Protein 6S8Z (pdb70)

Structure (mmCIF, N/CA/C/O backbone):
data_6S8Z
#
_entry.id   6S8Z
#
_cell.length_a   51.201
_cell.length_b   38.163
_cell.length_c   55.356
_cell.angle_alpha   90.000
_cell.angle_beta   93.090
_cell.angle_gamma   90.000
#
_symmetry.space_group_name_H-M   'P 1 21 1'
#
loop_
_entity.id
_entity.type
_entity.pdbx_description
1 polymer 'Elongation factor P'
2 non-polymer 'ACETATE ION'
3 non-polymer 1,2-ETHANEDIOL
4 non-polymer 'SODIUM ION'
5 water water
#
loop_
_atom_site.group_PDB
_atom_site.id
_atom_site.type_symbol
_atom_site.label_atom_id
_atom_site.label_alt_id
_atom_site.label_comp_id
_atom_site.label_asym_id
_atom_site.label_entity_id
_atom_site.label_seq_id
_atom_site.pdbx_PDB_ins_code
_atom_site.Cartn_x
_atom_site.Cartn_y
_atom_site.Cartn_z
_atom_site.occupancy
_atom_site.B_iso_or_equiv
_atom_site.auth_seq_id
_atom_site.auth_comp_id
_atom_site.auth_asym_id
_atom_site.auth_atom_id
_atom_site.pdbx_PDB_model_num
ATOM 1 N N . ALA A 1 2 ? 26.43800 7.34500 3.42500 1.000 44.14000 2 ALA A N 1
ATOM 2 C CA . ALA A 1 2 ? 27.35100 8.19100 2.59200 1.000 43.56000 2 ALA A CA 1
ATOM 3 C C . ALA A 1 2 ? 28.55700 8.62800 3.43500 1.000 42.01000 2 ALA A C 1
ATOM 4 O O . ALA A 1 2 ? 29.65800 8.10400 3.16300 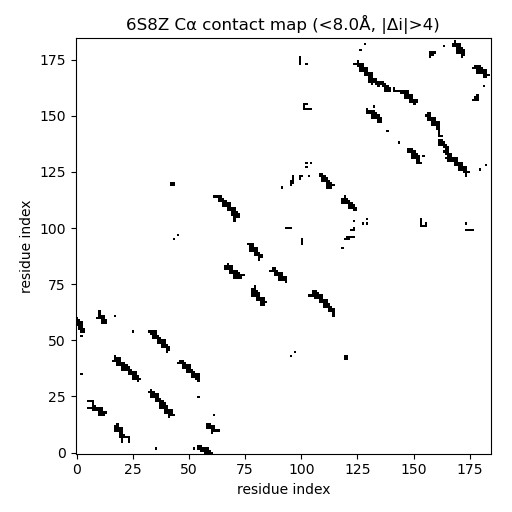1.000 43.56000 2 ALA A O 1
ATOM 6 N N . THR A 1 3 ? 28.36400 9.51800 4.42600 1.000 38.49000 3 THR A N 1
ATOM 7 C CA . THR A 1 3 ? 29.40600 9.91300 5.42100 1.000 36.27000 3 THR A CA 1
ATOM 8 C C . THR A 1 3 ? 28.83800 9.87400 6.84800 1.000 34.48000 3 THR A C 1
ATOM 9 O O . THR A 1 3 ? 27.66900 9.53800 7.02800 1.000 33.27000 3 THR A O 1
ATOM 13 N N . THR A 1 4 ? 29.66300 10.25900 7.82000 1.000 34.20000 4 THR A N 1
ATOM 14 C CA . THR A 1 4 ? 29.34200 10.30300 9.27000 1.000 33.69000 4 THR A CA 1
ATOM 15 C C . THR A 1 4 ? 28.27300 11.36300 9.55000 1.000 32.95000 4 THR A C 1
ATOM 16 O O . THR A 1 4 ? 27.54800 11.19600 10.54000 1.000 32.96000 4 THR A O 1
ATOM 20 N N . ALA A 1 5 ? 28.17900 12.40400 8.71500 1.000 32.34000 5 ALA A N 1
ATOM 21 C CA . ALA A 1 5 ? 27.19500 13.50400 8.86600 1.000 32.07000 5 ALA A CA 1
ATOM 22 C C . ALA A 1 5 ? 25.78300 12.92700 8.71900 1.000 31.77000 5 ALA A C 1
ATOM 23 O O . ALA A 1 5 ? 24.85600 13.47000 9.32500 1.000 31.57000 5 ALA A O 1
ATOM 25 N N . ASP A 1 6 ? 25.65900 11.82600 7.97200 1.000 31.96000 6 ASP A N 1
ATOM 26 C CA . ASP A 1 6 ? 24.38900 11.09500 7.72700 1.000 31.88000 6 ASP A CA 1
ATOM 27 C C . ASP A 1 6 ? 23.98200 10.25000 8.94300 1.000 32.06000 6 ASP A C 1
ATOM 28 O O . ASP A 1 6 ? 22.86800 9.71300 8.90000 1.000 32.42000 6 ASP A O 1
ATOM 33 N N . PHE A 1 7 ? 24.82500 10.12300 9.97700 1.000 32.12000 7 PHE A N 1
ATOM 34 C CA . PHE A 1 7 ? 24.54200 9.29600 11.18500 1.000 32.20000 7 PHE A CA 1
ATOM 35 C C . PHE A 1 7 ? 23.28900 9.81700 11.90700 1.000 32.73000 7 PHE A C 1
ATOM 36 O O . PHE A 1 7 ? 23.18400 11.03300 12.16100 1.000 33.15000 7 PHE A O 1
ATOM 44 N N . LYS A 1 8 ? 22.35600 8.90600 12.20300 1.000 32.81000 8 LYS A N 1
ATOM 45 C CA . LYS A 1 8 ? 21.24900 9.09700 13.17600 1.000 32.56000 8 LYS A CA 1
ATOM 46 C C . LYS A 1 8 ? 21.00400 7.75400 13.87500 1.000 32.02000 8 LYS A C 1
ATOM 47 O O . LYS A 1 8 ? 21.51500 6.74200 13.37200 1.000 31.99000 8 LYS A O 1
ATOM 53 N N . ASN A 1 9 ? 20.29000 7.74400 15.00300 1.000 31.72000 9 ASN A N 1
ATOM 54 C CA . ASN A 1 9 ? 19.93700 6.49600 15.74000 1.000 31.69000 9 ASN A CA 1
ATOM 55 C C . ASN A 1 9 ? 19.01100 5.64300 14.86500 1.000 31.55000 9 ASN A C 1
ATOM 56 O O . ASN A 1 9 ? 18.16100 6.22600 14.16600 1.000 31.29000 9 ASN A O 1
ATOM 61 N N . GLY A 1 10 ? 19.20800 4.31900 14.87800 1.000 31.46000 10 GLY A N 1
ATOM 62 C CA . GLY A 1 10 ? 18.43100 3.34900 14.08000 1.000 31.33000 10 GLY A CA 1
ATOM 63 C C . GLY A 1 10 ? 18.99800 3.14100 12.68100 1.000 31.45000 10 GLY A C 1
ATOM 64 O O . GLY A 1 10 ? 18.53300 2.21600 12.00300 1.000 31.91000 10 GLY A O 1
ATOM 65 N N . LEU A 1 11 ? 19.94900 3.97100 12.23900 1.000 31.62000 11 LEU A N 1
ATOM 66 C CA . LEU A 1 11 ? 20.64000 3.82000 10.92800 1.000 31.62000 11 LEU A CA 1
ATOM 67 C C . LEU A 1 11 ? 21.54700 2.58400 10.97900 1.000 31.69000 11 LEU A C 1
ATOM 68 O O . LEU A 1 11 ? 22.23700 2.38600 11.99400 1.000 32.15000 11 LEU A O 1
ATOM 73 N N . VAL A 1 12 ? 21.53100 1.76300 9.93400 1.000 31.42000 12 VAL A N 1
ATOM 74 C CA . VAL A 1 12 ? 22.29200 0.48300 9.89600 1.000 31.34000 12 VAL A CA 1
ATOM 75 C C . VAL A 1 12 ? 23.41700 0.62100 8.87400 1.000 31.49000 12 VAL A C 1
ATOM 76 O O . VAL A 1 12 ? 23.12600 1.01200 7.72500 1.000 31.46000 12 VAL A O 1
ATOM 80 N N . LEU A 1 13 ? 24.64600 0.30100 9.29400 1.000 31.60000 13 LEU A N 1
ATOM 81 C CA . LEU A 1 13 ? 25.88600 0.43100 8.48400 1.000 31.43000 13 LEU A CA 1
ATOM 82 C C . LEU A 1 13 ? 26.38700 -0.95800 8.08000 1.000 31.79000 13 LEU A C 1
ATOM 83 O O . LEU A 1 13 ? 26.25900 -1.89400 8.90200 1.000 31.49000 13 LEU A O 1
ATOM 88 N N . LYS A 1 14 ? 26.91700 -1.07800 6.85700 1.000 32.43000 14 LYS A N 1
ATOM 89 C CA . LYS A 1 14 ? 27.77800 -2.20700 6.41400 1.000 33.21000 14 LYS A CA 1
ATOM 90 C C . LYS A 1 14 ? 29.20800 -1.84300 6.80600 1.000 33.20000 14 LYS A C 1
ATOM 91 O O . LYS A 1 14 ? 29.72200 -0.86300 6.23500 1.000 34.18000 14 LYS A O 1
ATOM 97 N N . ASN A 1 15 ? 29.79900 -2.56700 7.75800 1.000 33.00000 15 ASN A N 1
ATOM 98 C CA . ASN A 1 15 ? 31.10000 -2.21400 8.37800 1.000 32.90000 15 ASN A CA 1
ATOM 99 C C . ASN A 1 15 ? 31.85700 -3.48100 8.77000 1.000 33.31000 15 ASN A C 1
ATOM 100 O O . ASN A 1 15 ? 31.32100 -4.26100 9.58100 1.000 33.43000 15 ASN A O 1
ATOM 105 N N . GLU A 1 16 ? 33.05300 -3.66300 8.20400 1.000 33.84000 16 GLU A N 1
ATOM 106 C CA . GLU A 1 16 ? 34.00500 -4.75500 8.53600 1.000 33.94000 16 GLU A CA 1
ATOM 107 C C . GLU A 1 16 ? 33.25500 -6.09700 8.54000 1.000 33.59000 16 GLU A C 1
ATOM 108 O O . GLU A 1 16 ? 33.48000 -6.89300 9.45900 1.000 33.72000 16 GLU A O 1
ATOM 114 N N . GLY A 1 17 ? 32.38900 -6.33100 7.54700 1.000 33.29000 17 GLY A N 1
ATOM 115 C CA . GLY A 1 17 ? 31.74500 -7.63900 7.30100 1.000 32.88000 17 GLY A CA 1
ATOM 116 C C . GLY A 1 17 ? 30.44000 -7.82900 8.05900 1.000 32.34000 17 GLY A C 1
ATOM 117 O O . GLY A 1 17 ? 29.80200 -8.87000 7.83700 1.000 32.26000 17 GLY A O 1
ATOM 118 N N . LYS A 1 18 ? 30.03600 -6.85800 8.88600 1.000 32.18000 18 LYS A N 1
ATOM 119 C CA . LYS A 1 18 ? 28.82600 -6.92300 9.75300 1.000 32.13000 18 LYS A CA 1
ATOM 120 C C . LYS A 1 18 ? 27.81100 -5.83400 9.38400 1.000 31.45000 18 LYS A C 1
ATOM 121 O O . LYS A 1 18 ? 28.20600 -4.82600 8.75800 1.000 31.57000 18 LYS A O 1
ATOM 127 N N . LEU A 1 19 ? 26.55500 -6.02500 9.80400 1.000 30.52000 19 LEU A N 1
ATOM 128 C CA . LEU A 1 19 ? 25.45700 -5.02200 9.72300 1.000 29.65000 19 LEU A CA 1
ATOM 129 C C . LEU A 1 19 ? 25.16400 -4.51400 11.13600 1.000 28.89000 19 LEU A C 1
ATOM 130 O O . LEU A 1 19 ? 24.72500 -5.31500 11.98600 1.000 28.76000 19 LEU A O 1
ATOM 135 N N . GLN A 1 20 ? 25.44600 -3.23800 11.39000 1.000 28.08000 20 GLN A N 1
ATOM 136 C CA . GLN A 1 20 ? 25.47700 -2.68000 12.76300 1.000 27.73000 20 GLN A CA 1
ATOM 137 C C . GLN A 1 20 ? 24.58200 -1.44800 12.82400 1.000 27.11000 20 GLN A C 1
ATOM 138 O O . GLN A 1 20 ? 24.76600 -0.53200 12.00200 1.000 27.01000 20 GLN A O 1
ATOM 144 N N . GLN A 1 21 ? 23.62600 -1.47600 13.75100 1.000 26.63000 21 GLN A N 1
ATOM 145 C CA . GLN A 1 21 ? 22.70400 -0.35600 14.05400 1.000 26.34000 21 GLN A CA 1
ATOM 146 C C . GLN A 1 21 ? 23.40700 0.61700 15.00200 1.000 25.83000 21 GLN A C 1
ATOM 147 O O . GLN A 1 21 ? 23.96300 0.16600 16.01200 1.000 25.13000 21 GLN A O 1
ATOM 153 N N . ILE A 1 22 ? 23.36100 1.90800 14.67300 1.000 25.70000 22 ILE A N 1
ATOM 154 C CA . ILE A 1 22 ? 23.73000 3.02000 15.59300 1.000 25.37000 22 ILE A CA 1
ATOM 155 C C . ILE A 1 22 ? 22.64600 3.09800 16.67800 1.000 25.11000 22 ILE A C 1
ATOM 156 O O . ILE A 1 22 ? 21.51300 3.50500 16.34300 1.000 24.96000 22 ILE A O 1
ATOM 161 N N . ILE A 1 23 ? 22.98400 2.68900 17.90900 1.000 24.83000 23 ILE A N 1
ATOM 162 C CA . ILE A 1 23 ? 22.13200 2.80200 19.13500 1.000 24.74000 23 ILE A CA 1
ATOM 163 C C . ILE A 1 23 ? 22.30400 4.20700 19.72000 1.000 24.58000 23 ILE A C 1
ATOM 164 O O . ILE A 1 23 ? 21.31700 4.78200 20.19600 1.000 24.38000 23 ILE A O 1
ATOM 169 N N . GLU A 1 24 ? 23.53400 4.71200 19.69800 1.000 24.77000 24 GLU A N 1
ATOM 170 C CA . GLU A 1 24 ? 23.90700 6.05400 20.20700 1.000 24.99000 24 GLU A CA 1
ATOM 171 C C . GLU A 1 24 ? 25.07600 6.58800 19.37400 1.000 24.80000 24 GLU A C 1
ATOM 172 O O . GLU A 1 24 ? 25.97100 5.79700 19.03200 1.000 24.65000 24 GLU A O 1
ATOM 178 N N . PHE A 1 25 ? 25.06400 7.87600 19.04000 1.000 24.87000 25 PHE A N 1
ATOM 179 C CA . PHE A 1 25 ? 26.18500 8.55400 18.33800 1.000 25.04000 25 PHE A CA 1
ATOM 180 C C . PHE A 1 25 ? 26.41300 9.93800 18.94800 1.000 25.23000 25 PHE A C 1
ATOM 181 O O . PHE A 1 25 ? 25.51000 10.48800 19.59000 1.000 25.14000 25 PHE A O 1
ATOM 189 N N . GLN A 1 26 ? 27.61200 10.47900 18.74100 1.000 25.74000 26 GLN A N 1
ATOM 190 C CA . GLN A 1 26 ? 27.98600 11.85200 19.16300 1.000 25.82000 26 GLN A CA 1
ATOM 191 C C . GLN A 1 26 ? 29.11300 12.35600 18.26200 1.000 25.53000 26 GLN A C 1
ATOM 192 O O . GLN A 1 26 ? 30.18100 11.72000 18.23800 1.000 25.28000 26 GLN A O 1
ATOM 198 N N . HIS A 1 27 ? 28.85700 13.43000 17.51800 1.000 25.66000 27 HIS A N 1
ATOM 199 C CA . HIS A 1 27 ? 29.90900 14.25900 16.87500 1.000 26.04000 27 HIS A CA 1
ATOM 200 C C . HIS A 1 27 ? 30.64500 14.97600 18.01100 1.000 26.04000 27 HIS A C 1
ATOM 201 O O . HIS A 1 27 ? 29.96300 15.50600 18.91100 1.000 26.00000 27 HIS A O 1
ATOM 208 N N . VAL A 1 28 ? 31.97700 14.90500 18.01800 1.000 25.83000 28 VAL A N 1
ATOM 209 C CA . VAL A 1 28 ? 32.83100 15.47900 19.09200 1.000 25.98000 28 VAL A CA 1
ATOM 210 C C . VAL A 1 28 ? 33.77900 16.50000 18.45800 1.000 26.60000 28 VAL A C 1
ATOM 211 O O . VAL A 1 28 ? 34.43900 16.15700 17.46300 1.000 25.73000 28 VAL A O 1
ATOM 215 N N . LYS A 1 29 ? 33.80300 17.71200 19.01700 1.000 28.06000 29 LYS A N 1
ATOM 216 C CA . LYS A 1 29 ? 34.78900 18.78200 18.71400 1.000 29.51000 29 LYS A CA 1
ATOM 217 C C . LYS A 1 29 ? 35.68400 18.92300 19.94100 1.000 29.29000 29 LYS A C 1
ATOM 218 O O . LYS A 1 29 ? 35.32300 19.60000 20.90200 1.000 29.20000 29 LYS A O 1
ATOM 224 N N . PRO A 1 30 ? 36.86200 18.26600 19.96100 1.000 29.21000 30 PRO A N 1
ATOM 225 C CA . PRO A 1 30 ? 37.71500 18.24200 21.15000 1.000 29.34000 30 PRO A CA 1
ATOM 226 C C . PRO A 1 30 ? 38.33100 19.59200 21.54500 1.000 29.10000 30 PRO A C 1
ATOM 227 O O . PRO A 1 30 ? 38.92100 19.66700 22.60700 1.000 28.53000 30 PRO A O 1
ATOM 231 N N . GLY A 1 31 ? 38.23900 20.59600 20.67300 1.000 29.38000 31 GLY A N 1
ATOM 232 C CA . GLY A 1 31 ? 38.76000 21.94700 20.96200 1.000 30.23000 31 GLY A CA 1
ATOM 233 C C . GLY A 1 31 ? 40.27800 22.00900 20.86000 1.000 30.43000 31 GLY A C 1
ATOM 234 O O . GLY A 1 31 ? 40.81800 23.13900 20.89100 1.000 30.76000 31 GLY A O 1
ATOM 235 N N . LYS A 1 32 ? 40.94500 20.85100 20.77100 1.000 30.19000 32 LYS A N 1
ATOM 236 C CA . LYS A 1 32 ? 42.32100 20.72900 20.22600 1.000 30.11000 32 LYS A CA 1
ATOM 237 C C . LYS A 1 32 ? 42.36600 19.55300 19.24300 1.000 29.71000 32 LYS A C 1
ATOM 238 O O . LYS A 1 32 ? 42.16400 18.41700 19.68000 1.000 30.09000 32 LYS A O 1
ATOM 244 N N . GLY A 1 33 ? 42.56800 19.83200 17.95400 1.000 29.34000 33 GLY A N 1
ATOM 245 C CA . GLY A 1 33 ? 42.70100 18.81700 16.88900 1.000 28.81000 33 GLY A CA 1
ATOM 246 C C . GLY A 1 33 ? 41.40100 18.57600 16.12600 1.000 28.35000 33 GLY A C 1
ATOM 247 O O . GLY A 1 33 ? 40.39500 19.23700 16.36000 1.000 27.90000 33 GLY A O 1
ATOM 248 N N . PRO A 1 34 ? 41.39200 17.60600 15.18500 1.000 28.30000 34 PRO A N 1
ATOM 249 C CA . PRO A 1 34 ? 40.21800 17.31600 14.36100 1.000 28.40000 34 PRO A CA 1
ATOM 250 C C . PRO A 1 34 ? 39.00500 16.81200 15.15200 1.000 28.29000 34 PRO A C 1
ATOM 251 O O . PRO A 1 34 ? 39.18200 16.22400 16.21300 1.000 28.58000 34 PRO A O 1
ATOM 255 N N . ALA A 1 35 ? 37.81400 17.03800 14.60700 1.000 27.71000 35 ALA A N 1
ATOM 256 C CA . ALA A 1 35 ? 36.55000 16.44800 15.09200 1.000 27.90000 35 ALA A CA 1
ATOM 257 C C . ALA A 1 35 ? 36.53300 14.94500 14.77600 1.000 28.06000 35 ALA A C 1
ATOM 258 O O . ALA A 1 35 ? 37.25000 14.49300 13.86500 1.000 27.52000 35 ALA A O 1
ATOM 260 N N . PHE A 1 36 ? 35.73300 14.19300 15.52100 1.000 28.45000 36 PHE A N 1
ATOM 261 C CA . PHE A 1 36 ? 35.53600 12.74000 15.31700 1.000 28.99000 36 PHE A CA 1
ATOM 262 C C . PHE A 1 36 ? 34.13300 12.37000 15.80600 1.000 29.66000 36 PHE A C 1
ATOM 263 O O . PHE A 1 36 ? 33.44700 13.21200 16.43100 1.000 28.64000 36 PHE A O 1
ATOM 271 N N . VAL A 1 37 ? 33.70000 11.14200 15.49500 1.000 31.02000 37 VAL A N 1
ATOM 272 C CA . VAL A 1 37 ? 32.35800 10.63100 15.90000 1.000 31.53000 37 VAL A CA 1
ATOM 273 C C . VAL A 1 37 ? 32.55900 9.35300 16.70700 1.000 31.31000 37 VAL A C 1
ATOM 274 O O . VAL A 1 37 ? 33.42200 8.55600 16.32700 1.000 32.03000 37 VAL A O 1
ATOM 278 N N . ARG A 1 38 ? 31.82900 9.23100 17.81000 1.000 31.25000 38 ARG A N 1
ATOM 279 C CA . ARG A 1 38 ? 31.67800 8.00000 18.62100 1.000 31.35000 38 ARG A CA 1
ATOM 280 C C . ARG A 1 38 ? 30.31600 7.40200 18.28100 1.000 31.78000 38 ARG A C 1
ATOM 281 O O . ARG A 1 38 ? 29.32900 8.17100 18.31600 1.000 31.70000 38 ARG A O 1
ATOM 289 N N . THR A 1 39 ? 30.25500 6.10600 17.97300 1.000 31.74000 39 THR A N 1
ATOM 290 C CA . THR A 1 39 ? 28.98700 5.36200 17.77200 1.000 32.07000 39 THR A CA 1
ATOM 291 C C . THR A 1 39 ? 28.97300 4.08700 18.61800 1.000 32.62000 39 THR A C 1
ATOM 292 O O . THR A 1 39 ? 29.88100 3.24300 18.43100 1.000 32.73000 39 THR A O 1
ATOM 296 N N . LYS A 1 40 ? 27.96900 3.94400 19.48800 1.000 32.99000 40 LYS A N 1
ATOM 297 C CA . LYS A 1 40 ? 27.56800 2.63800 20.07200 1.000 33.26000 40 LYS A CA 1
ATOM 298 C C . LYS A 1 40 ? 26.86500 1.83800 18.96900 1.000 32.65000 40 LYS A C 1
ATOM 299 O O . LYS A 1 40 ? 25.80500 2.29600 18.50400 1.000 32.16000 40 LYS A O 1
ATOM 305 N N . LEU A 1 41 ? 27.46100 0.72300 18.53100 1.000 31.98000 41 LEU A N 1
ATOM 306 C CA . LEU A 1 41 ? 26.96200 -0.10400 17.40100 1.000 31.64000 41 LEU A CA 1
ATOM 307 C C . LEU A 1 41 ? 26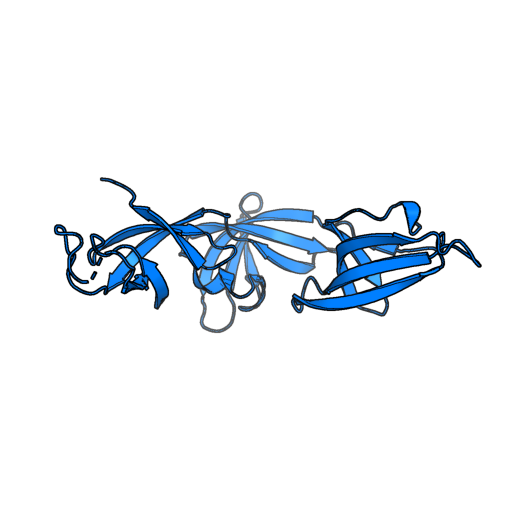.45500 -1.45400 17.90500 1.000 32.02000 41 LEU A C 1
ATOM 308 O O . LEU A 1 41 ? 27.18600 -2.11300 18.65800 1.000 32.53000 41 LEU A O 1
ATOM 313 N N . LYS A 1 42 ? 25.27900 -1.87600 17.44900 1.000 31.82000 42 LYS A N 1
ATOM 314 C CA . LYS A 1 42 ? 24.70200 -3.20300 17.77500 1.000 31.90000 42 LYS A CA 1
ATOM 315 C C . LYS A 1 42 ? 24.63000 -4.04700 16.49900 1.000 31.20000 42 LYS A C 1
ATOM 316 O O . LYS A 1 42 ? 23.89700 -3.65800 15.57500 1.000 30.53000 42 LYS A O 1
ATOM 322 N N . ASP A 1 43 ? 25.36900 -5.15300 16.45300 1.000 30.88000 43 ASP A N 1
ATOM 323 C CA . ASP A 1 43 ? 25.23500 -6.16900 15.38000 1.000 30.93000 43 ASP A CA 1
ATOM 324 C C . ASP A 1 43 ? 23.76700 -6.61900 15.36900 1.000 31.24000 43 ASP A C 1
ATOM 325 O O . ASP A 1 43 ? 23.34000 -7.24500 16.36200 1.000 31.75000 43 ASP A O 1
ATOM 330 N N . VAL A 1 44 ? 23.01100 -6.26500 14.32000 1.000 31.13000 44 VAL A N 1
ATOM 331 C CA . VAL A 1 44 ? 21.52700 -6.45300 14.23600 1.000 30.93000 44 VAL A CA 1
ATOM 332 C C . VAL A 1 44 ? 21.20800 -7.95000 14.28200 1.000 30.91000 44 VAL A C 1
ATOM 333 O O . VAL A 1 44 ? 20.09200 -8.30300 14.70800 1.000 30.30000 44 VAL A O 1
ATOM 337 N N . VAL A 1 45 ? 22.12900 -8.78700 13.80500 1.000 31.24000 45 VAL A N 1
ATOM 338 C CA . VAL A 1 45 ? 21.92900 -10.26300 13.75700 1.000 31.39000 45 VAL A CA 1
ATOM 339 C C . VAL A 1 45 ? 22.31700 -10.82300 15.12400 1.000 31.48000 45 VAL A C 1
ATOM 340 O O . VAL A 1 45 ? 21.46500 -11.47700 15.75200 1.000 31.89000 45 VAL A O 1
ATOM 344 N N . THR A 1 46 ? 23.54700 -10.56900 15.57200 1.000 31.62000 46 THR A N 1
ATOM 345 C CA . THR A 1 46 ? 24.11500 -11.22700 16.77800 1.000 32.01000 46 THR A CA 1
ATOM 346 C C . THR A 1 46 ? 23.58500 -10.52300 18.03400 1.000 32.04000 46 THR A C 1
ATOM 347 O O . THR A 1 46 ? 23.41800 -11.19800 19.06500 1.000 31.91000 46 THR A O 1
ATOM 351 N N . GLY A 1 47 ? 23.32100 -9.21800 17.94800 1.000 32.17000 47 GLY A N 1
ATOM 352 C CA . GLY A 1 47 ? 22.90300 -8.39600 19.10000 1.000 32.53000 47 GLY A CA 1
ATOM 353 C C . GLY A 1 47 ? 24.08500 -7.82000 19.87200 1.000 32.69000 47 GLY A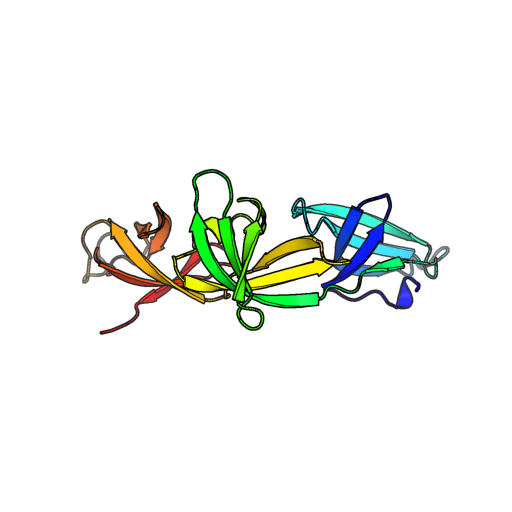 C 1
ATOM 354 O O . GLY A 1 47 ? 23.83100 -6.99400 20.77300 1.000 32.78000 47 GLY A O 1
ATOM 355 N N . LYS A 1 48 ? 25.32600 -8.21800 19.54500 1.000 32.63000 48 LYS A N 1
ATOM 356 C CA . LYS A 1 48 ? 26.54800 -7.75900 20.25900 1.000 32.47000 48 LYS A CA 1
ATOM 357 C C . LYS A 1 48 ? 26.72800 -6.27600 19.96500 1.000 31.99000 48 LYS A C 1
ATOM 358 O O . LYS A 1 48 ? 26.63300 -5.88400 18.78900 1.000 31.10000 48 LYS A O 1
ATOM 364 N N . THR A 1 49 ? 26.97200 -5.48900 21.00600 1.000 32.01000 49 THR A N 1
ATOM 365 C CA . THR A 1 49 ? 27.15800 -4.02600 20.87500 1.000 31.98000 49 THR A CA 1
ATOM 366 C C . THR A 1 49 ? 28.62300 -3.69400 21.18700 1.000 31.95000 49 THR A C 1
ATOM 367 O O . THR A 1 49 ? 29.25300 -4.39500 22.01700 1.000 31.45000 49 THR A O 1
ATOM 371 N N . ILE A 1 50 ? 29.15400 -2.70500 20.46600 1.000 31.51000 50 ILE A N 1
ATOM 372 C CA . ILE A 1 50 ? 30.56600 -2.24800 20.55000 1.000 31.11000 50 ILE A CA 1
ATOM 373 C C . ILE A 1 50 ? 30.56400 -0.72300 20.50100 1.000 30.79000 50 ILE A C 1
ATOM 374 O O . ILE A 1 50 ? 29.58100 -0.13600 20.00700 1.000 30.54000 50 ILE A O 1
ATOM 379 N N . ASP A 1 51 ? 31.64600 -0.11400 20.96700 1.000 30.75000 51 ASP A N 1
ATOM 380 C CA . ASP A 1 51 ? 31.89900 1.33400 20.78100 1.000 31.13000 51 ASP A CA 1
ATOM 381 C C . ASP A 1 51 ? 32.90200 1.45800 19.63600 1.000 30.57000 51 ASP A C 1
ATOM 382 O O . ASP A 1 51 ? 33.89400 0.71900 19.64300 1.000 30.72000 51 ASP A O 1
ATOM 387 N N . LYS A 1 52 ? 32.61800 2.31300 18.65700 1.000 30.42000 52 LYS A N 1
ATOM 388 C CA . LYS A 1 52 ? 33.55500 2.61300 17.53800 1.000 30.50000 52 LYS A CA 1
ATOM 389 C C . LYS A 1 52 ? 33.68300 4.13400 17.36500 1.000 29.57000 52 LYS A C 1
ATOM 390 O O . LYS A 1 52 ? 32.70200 4.86200 17.60600 1.000 29.40000 52 LYS A O 1
ATOM 396 N N . THR A 1 53 ? 34.86200 4.58900 16.95100 1.000 28.93000 53 THR A N 1
ATOM 397 C CA . THR A 1 53 ? 35.13100 6.00800 16.62300 1.000 28.49000 53 THR A CA 1
ATOM 398 C C . THR A 1 53 ? 35.41000 6.12000 15.13400 1.000 28.67000 53 THR A C 1
ATOM 399 O O . THR A 1 53 ? 35.91300 5.13700 14.55200 1.000 28.98000 53 THR A O 1
ATOM 403 N N . TRP A 1 54 ? 35.10300 7.29000 14.58100 1.000 28.35000 54 TRP A N 1
ATOM 404 C CA . TRP A 1 54 ? 35.18000 7.59500 13.13400 1.000 28.41000 54 TRP A CA 1
ATOM 405 C C . TRP A 1 54 ? 35.84400 8.95300 12.93300 1.000 28.49000 54 TRP A C 1
ATOM 406 O O . TRP A 1 54 ? 35.47000 9.92900 13.64300 1.000 27.71000 54 TRP A O 1
ATOM 417 N N . ASN A 1 55 ? 36.74800 9.03300 11.96400 1.000 29.19000 55 ASN A N 1
ATOM 418 C CA . ASN A 1 55 ? 37.19300 10.34400 11.44400 1.000 29.96000 55 ASN A CA 1
ATOM 419 C C . ASN A 1 55 ? 35.95700 11.06400 10.89500 1.000 29.82000 55 ASN A C 1
ATOM 420 O O . ASN A 1 55 ? 35.29600 10.48800 10.00700 1.000 29.95000 55 ASN A O 1
ATOM 425 N N . ALA A 1 56 ? 35.63300 12.24700 11.42300 1.000 29.81000 56 ALA A N 1
ATOM 426 C CA . ALA A 1 56 ? 34.46700 13.04900 10.98200 1.000 29.93000 56 ALA A CA 1
ATOM 427 C C . ALA A 1 56 ? 34.57300 13.26100 9.47100 1.000 29.69000 56 ALA A C 1
ATOM 428 O O . ALA A 1 56 ? 35.65400 13.68400 9.02300 1.000 29.52000 56 ALA A O 1
ATOM 430 N N . GLY A 1 57 ? 33.51700 12.89500 8.73000 1.000 29.78000 57 GLY A N 1
ATOM 431 C CA . GLY A 1 57 ? 33.38300 13.11100 7.27500 1.000 29.41000 57 GLY A CA 1
ATOM 432 C C . GLY A 1 57 ? 33.82600 11.90600 6.46100 1.000 29.25000 57 GLY A C 1
ATOM 433 O O . GLY A 1 57 ? 33.65000 11.93200 5.22400 1.000 29.21000 57 GLY A O 1
ATOM 434 N N . VAL A 1 58 ? 34.37600 10.87200 7.10000 1.000 29.49000 58 VAL A N 1
ATOM 435 C CA . VAL A 1 58 ? 34.80100 9.63100 6.38700 1.000 29.45000 58 VAL A CA 1
ATOM 436 C C . VAL A 1 58 ? 33.57500 8.99900 5.71600 1.000 29.55000 58 VAL A C 1
ATOM 437 O O . VAL A 1 58 ? 32.45700 9.08700 6.27600 1.000 28.34000 58 VAL A O 1
ATOM 441 N N . LYS A 1 59 ? 33.78100 8.40700 4.53600 1.000 30.20000 59 LYS A N 1
ATOM 442 C CA . LYS A 1 59 ? 32.75300 7.61300 3.82400 1.000 30.81000 59 LYS A CA 1
ATOM 443 C C . LYS A 1 59 ? 32.22800 6.52900 4.76800 1.000 31.25000 59 LYS A C 1
ATOM 444 O O . LYS A 1 59 ? 33.04000 5.90400 5.46100 1.000 31.75000 59 LYS A O 1
ATOM 450 N N . VAL A 1 60 ? 30.91900 6.31100 4.76900 1.000 31.73000 60 VAL A N 1
ATOM 451 C CA . VAL A 1 60 ? 30.25400 5.13600 5.40000 1.000 31.99000 60 VAL A CA 1
ATOM 452 C C . VAL A 1 60 ? 29.36600 4.48100 4.34100 1.000 32.30000 60 VAL A C 1
ATOM 453 O O . VAL A 1 60 ? 28.98700 5.16700 3.36700 1.000 32.87000 60 VAL A O 1
ATOM 457 N N . GLU A 1 61 ? 29.05300 3.20200 4.50900 1.000 32.69000 61 GLU A N 1
ATOM 458 C CA . GLU A 1 61 ? 28.07600 2.49400 3.64200 1.000 32.94000 61 GLU A CA 1
ATOM 459 C C . GLU A 1 61 ? 26.92000 1.99100 4.51800 1.000 32.42000 61 GLU A C 1
ATOM 460 O O . GLU A 1 61 ? 27.17700 1.30000 5.51100 1.000 32.05000 61 GLU A O 1
ATOM 466 N N . THR A 1 62 ? 25.69900 2.38700 4.15600 1.000 32.01000 62 THR A N 1
ATOM 467 C CA . THR A 1 62 ? 24.42100 2.05600 4.82800 1.000 31.71000 62 THR A CA 1
ATOM 468 C C . THR A 1 62 ? 23.80200 0.83500 4.14000 1.000 31.15000 62 THR A C 1
ATOM 469 O O . THR A 1 62 ? 24.13900 0.58600 2.97600 1.000 30.49000 62 THR A O 1
ATOM 473 N N . ALA A 1 63 ? 22.95000 0.10500 4.85800 1.000 31.01000 63 ALA A N 1
ATOM 474 C CA . ALA A 1 63 ? 22.07400 -0.96200 4.33100 1.000 31.07000 63 ALA A CA 1
ATOM 475 C C . ALA A 1 63 ? 20.62200 -0.49500 4.44800 1.000 30.87000 63 ALA A C 1
ATOM 476 O O . ALA A 1 63 ? 20.24000 -0.01800 5.52400 1.000 30.80000 63 ALA A O 1
ATOM 478 N N . THR A 1 64 ? 19.84300 -0.60800 3.37600 1.000 31.16000 64 THR A N 1
ATOM 479 C CA . THR A 1 64 ? 18.37900 -0.39100 3.43300 1.000 31.18000 64 THR A CA 1
ATOM 480 C C . THR A 1 64 ? 17.79000 -1.63500 4.08300 1.000 31.20000 64 THR A C 1
ATOM 481 O O . THR A 1 64 ? 18.09800 -2.74700 3.62600 1.000 30.77000 64 THR A O 1
ATOM 485 N N . VAL A 1 65 ? 17.05900 -1.43300 5.17200 1.000 31.49000 65 VAL A N 1
ATOM 486 C CA . VAL A 1 65 ? 16.39500 -2.51700 5.93900 1.000 31.22000 65 VAL A CA 1
ATOM 487 C C . VAL A 1 65 ? 14.90700 -2.43100 5.61400 1.000 31.22000 65 VAL A C 1
ATOM 488 O O . VAL A 1 65 ? 14.28700 -1.38200 5.90800 1.000 31.72000 65 VAL A O 1
ATOM 492 N N . ASP A 1 66 ? 14.38800 -3.48200 4.98100 1.000 30.77000 66 ASP A N 1
ATOM 493 C CA . ASP A 1 66 ? 12.96700 -3.60800 4.58200 1.000 30.36000 66 ASP A CA 1
ATOM 494 C C . ASP A 1 66 ? 12.26400 -4.36700 5.70600 1.000 30.40000 66 ASP A C 1
ATOM 495 O O . ASP A 1 66 ? 12.71000 -5.47300 6.04900 1.000 30.53000 66 ASP A O 1
ATOM 500 N N . ARG A 1 67 ? 11.24900 -3.74300 6.30000 1.000 30.53000 67 ARG A N 1
ATOM 501 C CA . ARG A 1 67 ? 10.46600 -4.30100 7.42800 1.000 30.79000 67 ARG A CA 1
ATOM 502 C C . ARG A 1 67 ? 9.15900 -4.89400 6.88500 1.000 30.71000 67 ARG A C 1
ATOM 503 O O . ARG A 1 67 ? 8.42000 -4.18100 6.18300 1.000 30.43000 67 ARG A O 1
ATOM 511 N N . ARG A 1 68 ? 8.89000 -6.15800 7.21500 1.000 30.94000 68 ARG A N 1
ATOM 512 C CA . ARG A 1 68 ? 7.74400 -6.94700 6.69700 1.000 31.05000 68 ARG A CA 1
ATOM 513 C C . ARG A 1 68 ? 6.84300 -7.33700 7.86500 1.000 30.60000 68 ARG A C 1
ATOM 514 O O . ARG A 1 68 ? 7.37700 -7.87400 8.84700 1.000 30.87000 68 ARG A O 1
ATOM 522 N N . ASP A 1 69 ? 5.54300 -7.05300 7.76300 1.000 30.29000 69 ASP A N 1
ATOM 523 C CA . ASP A 1 69 ? 4.51000 -7.51500 8.72800 1.000 30.21000 69 ASP A CA 1
ATOM 524 C C . ASP A 1 69 ? 4.32600 -9.02500 8.53700 1.000 29.86000 69 ASP A C 1
ATOM 525 O O . ASP A 1 69 ? 4.07300 -9.45500 7.40400 1.000 29.91000 69 ASP A O 1
ATOM 530 N N . VAL A 1 70 ? 4.46800 -9.78400 9.62300 1.000 29.49000 70 VAL A N 1
ATOM 531 C CA . VAL A 1 70 ? 4.64400 -11.26400 9.62100 1.000 29.14000 70 VAL A CA 1
ATOM 532 C C . VAL A 1 70 ? 3.79200 -11.85000 10.75000 1.000 28.90000 70 VAL A C 1
ATOM 533 O O . VAL A 1 70 ? 3.59000 -11.15300 11.76500 1.000 29.06000 70 VAL A O 1
ATOM 537 N N . THR A 1 71 ? 3.32100 -13.08500 10.58300 1.000 28.28000 71 THR A N 1
ATOM 538 C CA . THR A 1 71 ? 2.65500 -13.85000 11.66500 1.000 28.01000 71 THR A CA 1
ATOM 539 C C . THR A 1 71 ? 3.55100 -15.02000 12.07500 1.000 27.27000 71 THR A C 1
ATOM 540 O O . THR A 1 71 ? 3.94100 -15.81400 11.19900 1.000 27.26000 71 THR A O 1
ATOM 544 N N . TYR A 1 72 ? 3.87500 -15.10600 13.36200 1.000 26.76000 72 TYR A N 1
ATOM 545 C CA . TYR A 1 72 ? 4.54100 -16.28700 13.96900 1.000 26.45000 72 TYR A CA 1
ATOM 546 C C . TYR A 1 72 ? 3.52800 -17.43600 13.99300 1.000 26.28000 72 TYR A C 1
ATOM 547 O O . TYR A 1 72 ? 2.43500 -17.24900 14.55300 1.000 26.41000 72 TYR A O 1
ATOM 556 N N . LEU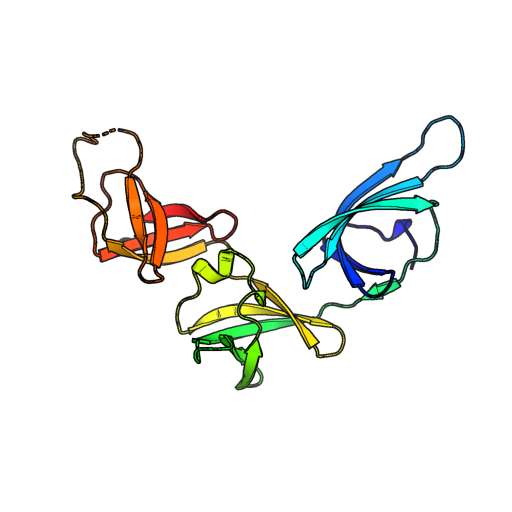 A 1 73 ? 3.86800 -18.57300 13.39100 1.000 25.91000 73 LEU A N 1
ATOM 557 C CA . LEU A 1 73 ? 2.98100 -19.76700 13.35800 1.000 26.03000 73 LEU A CA 1
ATOM 558 C C . LEU A 1 73 ? 3.33800 -20.70300 14.52400 1.000 25.91000 73 LEU A C 1
ATOM 559 O O . LEU A 1 73 ? 2.44800 -20.92900 15.35300 1.000 26.29000 73 LEU A O 1
ATOM 564 N N . TYR A 1 74 ? 4.56600 -21.22700 14.58900 1.000 25.48000 74 TYR A N 1
ATOM 565 C CA . TYR A 1 74 ? 4.97800 -22.23000 15.60600 1.000 25.60000 74 TYR A CA 1
ATOM 566 C C . TYR A 1 74 ? 6.49800 -22.43600 15.58300 1.000 26.13000 74 TYR A C 1
ATOM 567 O O . TYR A 1 74 ? 7.18800 -21.82300 14.73700 1.000 26.51000 74 TYR A O 1
ATOM 576 N N . ASN A 1 75 ? 6.97300 -23.23900 16.54700 1.000 26.24000 75 ASN A N 1
ATOM 577 C CA . ASN A 1 75 ? 8.36200 -23.72900 16.73800 1.000 26.29000 75 ASN A CA 1
ATOM 578 C C . ASN A 1 75 ? 8.39500 -25.20300 16.31100 1.000 26.37000 75 ASN A C 1
ATOM 579 O O . ASN A 1 75 ? 7.68200 -26.00400 16.95200 1.000 26.22000 75 ASN A O 1
ATOM 584 N N . ASP A 1 76 ? 9.17200 -25.54500 15.27500 1.000 26.22000 76 ASP A N 1
ATOM 585 C CA . ASP A 1 76 ? 9.23900 -26.92000 14.70500 1.000 26.35000 76 ASP A CA 1
ATOM 586 C C . ASP A 1 76 ? 10.30600 -27.73900 15.43700 1.000 26.37000 76 ASP A C 1
ATOM 587 O O . ASP A 1 76 ? 10.71700 -28.76100 14.88400 1.000 25.99000 76 ASP A O 1
ATOM 592 N N . GLY A 1 77 ? 10.76300 -27.26300 16.60100 1.000 26.78000 77 GLY A N 1
ATOM 593 C CA . GLY A 1 77 ? 11.83300 -27.87800 17.41000 1.000 26.97000 77 GLY A CA 1
ATOM 594 C C . GLY A 1 77 ? 13.21000 -27.31000 17.10100 1.000 27.05000 77 GLY A C 1
ATOM 595 O O . GLY A 1 77 ? 14.10300 -27.49200 17.92600 1.000 27.23000 77 GLY A O 1
ATOM 596 N N . THR A 1 78 ? 13.39400 -26.67300 15.94300 1.000 27.46000 78 THR A N 1
ATOM 597 C CA . THR A 1 78 ? 14.70800 -26.19000 15.43900 1.000 27.60000 78 THR A CA 1
ATOM 598 C C . THR A 1 78 ? 14.62600 -24.69700 15.11500 1.000 28.22000 78 THR A C 1
ATOM 599 O O . THR A 1 78 ? 15.47500 -23.94300 15.59800 1.000 28.66000 78 THR A O 1
ATOM 603 N N . SER A 1 79 ? 13.66400 -24.30900 14.27800 1.000 28.67000 79 SER A N 1
ATOM 604 C CA . SER A 1 79 ? 13.42600 -22.91500 13.82900 1.000 28.93000 79 SER A CA 1
ATOM 605 C C . SER A 1 79 ? 12.07600 -22.43300 14.35500 1.000 29.23000 79 SER A C 1
ATOM 606 O O . SER A 1 79 ? 11.19200 -23.28200 14.61800 1.000 29.73000 79 SER A O 1
ATOM 609 N N . PHE A 1 80 ? 11.91900 -21.11500 14.46600 1.000 29.29000 80 PHE A N 1
ATOM 610 C CA . PHE A 1 80 ? 10.59700 -20.44100 14.44200 1.000 29.20000 80 PHE A CA 1
ATOM 611 C C . PHE A 1 80 ? 10.05400 -20.46800 13.01300 1.000 29.12000 80 PHE A C 1
ATOM 612 O O . PHE A 1 80 ? 10.77000 -20.02600 12.07800 1.000 29.37000 80 PHE A O 1
ATOM 620 N N . ILE A 1 81 ? 8.84300 -21.01100 12.84600 1.000 29.05000 81 ILE A N 1
ATOM 621 C CA . ILE A 1 81 ? 8.10900 -21.02600 11.54800 1.000 28.61000 81 ILE A CA 1
ATOM 622 C C . ILE A 1 81 ? 7.18600 -19.81000 11.53200 1.000 28.38000 81 ILE A C 1
ATOM 623 O O . ILE A 1 81 ? 6.49000 -19.56900 12.53200 1.000 27.85000 81 ILE A O 1
ATOM 628 N N . VAL A 1 82 ? 7.19300 -19.09600 10.41200 1.000 28.37000 82 VAL A N 1
ATOM 629 C CA . VAL A 1 82 ? 6.73000 -17.68600 10.31300 1.000 28.16000 82 VAL A CA 1
ATOM 630 C C . VAL A 1 82 ? 6.16600 -17.47400 8.90800 1.000 27.68000 82 VAL A C 1
ATOM 631 O O . VAL A 1 82 ? 6.72300 -18.03400 7.96200 1.000 27.46000 82 VAL A O 1
ATOM 635 N N . MET A 1 83 ? 5.08400 -16.70700 8.79400 1.000 27.88000 83 MET A N 1
ATOM 636 C CA . MET A 1 83 ? 4.39200 -16.45200 7.51000 1.000 28.11000 83 MET A CA 1
ATOM 637 C C . MET A 1 83 ? 4.30400 -14.94500 7.29000 1.000 28.01000 83 MET A C 1
ATOM 638 O O . MET A 1 83 ? 3.80000 -14.23400 8.19300 1.000 27.71000 83 MET A O 1
ATOM 643 N N . ASP A 1 84 ? 4.77000 -14.51900 6.11400 1.000 28.04000 84 ASP A N 1
ATOM 644 C CA . ASP A 1 84 ? 4.68200 -13.13800 5.58400 1.000 28.17000 84 ASP A CA 1
ATOM 645 C C . ASP A 1 84 ? 3.21000 -12.81600 5.31400 1.000 27.99000 84 ASP A C 1
ATOM 646 O O . ASP A 1 84 ? 2.61800 -13.49600 4.45900 1.000 27.89000 84 ASP A O 1
ATOM 651 N N . ASP A 1 85 ? 2.65800 -11.81800 6.01500 1.000 27.83000 85 ASP A N 1
ATOM 652 C CA . ASP A 1 85 ? 1.20400 -11.49700 6.05100 1.000 27.93000 85 ASP A CA 1
ATOM 653 C C . ASP A 1 85 ? 0.65200 -11.21700 4.65300 1.000 28.32000 85 ASP A C 1
ATOM 654 O O . ASP A 1 85 ? -0.49600 -11.61200 4.39200 1.000 28.06000 85 ASP A O 1
ATOM 659 N N . LYS A 1 86 ? 1.42200 -10.52700 3.81400 1.000 29.06000 86 LYS A N 1
ATOM 660 C CA . LYS A 1 86 ? 0.94400 -10.02500 2.50500 1.000 29.79000 86 LYS A CA 1
ATOM 661 C C . LYS A 1 86 ? 1.17000 -11.13600 1.47100 1.000 29.88000 86 LYS A C 1
ATOM 662 O O . LYS A 1 86 ? 0.22300 -11.42700 0.70900 1.000 29.80000 86 LYS A O 1
ATOM 668 N N . THR A 1 87 ? 2.32900 -11.79900 1.50800 1.000 29.99000 87 THR A N 1
ATOM 669 C CA . THR A 1 87 ? 2.74500 -12.80100 0.48800 1.000 30.27000 87 THR A CA 1
ATOM 670 C C . THR A 1 87 ? 2.24600 -14.20100 0.87600 1.000 30.38000 87 THR A C 1
ATOM 671 O O . THR A 1 87 ? 2.16900 -15.04300 -0.02100 1.000 30.31000 87 THR A O 1
ATOM 675 N N . PHE A 1 88 ? 1.93900 -14.44100 2.15400 1.000 30.91000 88 PHE A N 1
ATOM 676 C CA . PHE A 1 88 ? 1.55000 -15.76400 2.71500 1.000 31.31000 88 PHE A CA 1
ATOM 677 C C . PHE A 1 88 ? 2.66900 -16.78900 2.48400 1.000 31.45000 88 PHE A C 1
ATOM 678 O O . PHE A 1 88 ? 2.35400 -17.97200 2.39500 1.000 31.72000 88 PHE A O 1
ATOM 686 N N . GLU A 1 89 ? 3.93200 -16.36800 2.40300 1.000 31.95000 89 GLU A N 1
ATOM 687 C CA . GLU A 1 89 ? 5.08500 -17.29000 2.20400 1.000 32.32000 89 GLU A CA 1
ATOM 688 C C . GLU A 1 89 ? 5.58600 -17.72100 3.58600 1.000 31.83000 89 GLU A C 1
ATOM 689 O O . GLU A 1 89 ? 5.66900 -16.85700 4.48600 1.000 30.95000 89 GLU A O 1
ATOM 695 N N . GLN A 1 90 ? 5.89600 -19.01100 3.72800 1.000 31.64000 90 GLN A N 1
ATOM 696 C CA . GLN A 1 90 ? 6.19100 -19.69500 5.01700 1.000 31.61000 90 GLN A CA 1
ATOM 697 C C . GLN A 1 90 ? 7.68700 -20.00500 5.05600 1.000 31.19000 90 GLN A C 1
ATOM 698 O O . GLN A 1 90 ? 8.14200 -20.76100 4.16400 1.000 31.63000 90 GLN A O 1
ATOM 704 N N . TYR A 1 91 ? 8.43100 -19.44600 6.01400 1.000 30.39000 91 TYR A N 1
ATOM 705 C CA . TYR A 1 91 ? 9.91000 -19.59800 6.08600 1.000 30.13000 91 TYR A CA 1
ATOM 706 C C . TYR A 1 91 ? 10.38700 -19.66600 7.54200 1.000 30.01000 91 TYR A C 1
ATOM 707 O O . TYR A 1 91 ? 9.63500 -19.33700 8.48200 1.000 29.64000 91 TYR A O 1
ATOM 716 N N . GLU A 1 92 ? 11.64000 -20.09200 7.70100 1.000 30.37000 92 GLU A N 1
ATOM 717 C CA . GLU A 1 92 ? 12.29600 -20.37200 9.00000 1.000 30.71000 92 GLU A CA 1
ATOM 718 C C . GLU A 1 92 ? 13.02200 -19.11000 9.47000 1.000 30.85000 92 GLU A C 1
ATOM 719 O O . GLU A 1 92 ? 13.56200 -18.39700 8.61400 1.000 30.89000 92 GLU A O 1
ATOM 725 N N . LEU A 1 93 ? 13.02400 -18.85700 10.78000 1.000 31.08000 93 LEU A N 1
ATOM 726 C CA . LEU A 1 93 ? 13.90500 -17.86400 11.44800 1.000 30.95000 93 LEU A CA 1
ATOM 727 C C . LEU A 1 93 ? 14.66300 -18.56000 12.57800 1.000 30.80000 93 LEU A C 1
ATOM 728 O O . LEU A 1 93 ? 14.09400 -19.47400 13.20200 1.000 30.37000 93 LEU A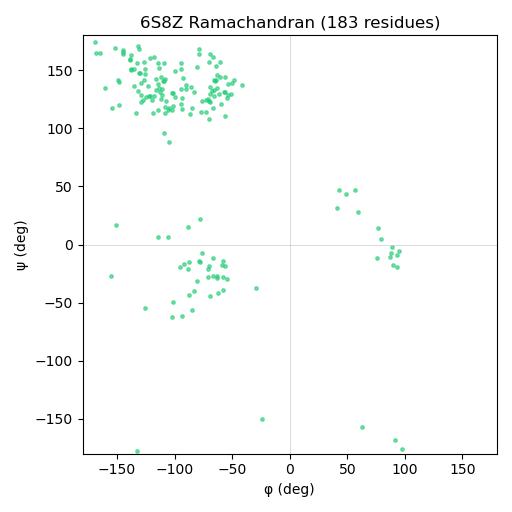 O 1
ATOM 733 N N . SER A 1 94 ? 15.89700 -18.12700 12.82900 1.000 31.05000 94 SER A N 1
ATOM 734 C CA . SER A 1 94 ? 16.70100 -18.53700 14.00700 1.000 31.41000 94 SER A CA 1
ATOM 735 C C . SER A 1 94 ? 15.85100 -18.35400 15.26000 1.000 31.30000 94 SER A C 1
ATOM 736 O O . SER A 1 94 ? 15.12600 -17.37100 15.37200 1.000 31.17000 94 SER A O 1
ATOM 739 N N . PRO A 1 95 ? 15.89600 -19.28600 16.23600 1.000 31.35000 95 PRO A N 1
ATOM 740 C CA . PRO A 1 95 ? 15.24400 -19.06700 17.52900 1.000 31.51000 95 PRO A CA 1
ATOM 741 C C . PRO A 1 95 ? 15.74200 -17.81900 18.27400 1.000 31.73000 95 PRO A C 1
ATOM 742 O O . PRO A 1 95 ? 15.08800 -17.42300 19.20000 1.000 32.40000 95 PRO A O 1
ATOM 746 N N . ASP A 1 96 ? 16.87200 -17.24900 17.84300 1.000 31.43000 96 ASP A N 1
ATOM 747 C CA . ASP A 1 96 ? 17.54100 -16.08100 18.46600 1.000 31.28000 96 ASP A CA 1
ATOM 748 C C . ASP A 1 96 ? 17.05800 -14.78000 17.81800 1.000 30.70000 96 ASP A C 1
ATOM 749 O O . ASP A 1 96 ? 17.24600 -13.72600 18.43900 1.000 30.64000 96 ASP A O 1
ATOM 754 N N . ALA A 1 97 ? 16.43400 -14.85500 16.63900 1.000 29.85000 97 ALA A N 1
ATOM 755 C CA . ALA A 1 97 ? 16.15400 -13.70200 15.74800 1.000 29.13000 97 ALA A CA 1
ATOM 756 C C . ALA A 1 97 ? 15.29300 -12.63800 16.44100 1.000 28.37000 97 ALA A C 1
ATOM 757 O O . ALA A 1 97 ? 15.25600 -11.51100 15.91700 1.000 27.80000 97 ALA A O 1
ATOM 759 N N . PHE A 1 98 ? 14.60800 -12.97600 17.54000 1.000 27.62000 98 PHE A N 1
ATOM 760 C CA . PHE A 1 98 ? 13.73000 -12.04500 18.30300 1.000 27.43000 98 PHE A CA 1
ATOM 761 C C . PHE A 1 98 ? 14.39400 -11.62700 19.62000 1.000 26.99000 98 PHE A C 1
ATOM 762 O O . PHE A 1 98 ? 13.74600 -10.95700 20.43100 1.000 27.26000 98 PHE A O 1
ATOM 770 N N . GLY A 1 99 ? 15.64800 -12.01400 19.82400 1.000 26.56000 99 GLY A N 1
ATOM 771 C CA . GLY A 1 99 ? 16.37400 -11.77600 21.08000 1.000 26.65000 99 GLY A CA 1
ATOM 772 C C . GLY A 1 99 ? 15.71900 -12.48100 22.25500 1.000 26.60000 99 GLY A C 1
ATOM 773 O O . GLY A 1 99 ? 14.98100 -13.46100 22.04000 1.000 26.35000 99 GLY A O 1
ATOM 774 N N . ASP A 1 100 ? 15.98600 -11.97600 23.45700 1.000 26.65000 100 ASP A N 1
ATOM 775 C CA . ASP A 1 100 ? 15.37700 -12.43100 24.73100 1.000 26.84000 100 ASP A CA 1
ATOM 776 C C . ASP A 1 100 ? 13.84800 -12.31200 24.66300 1.000 26.66000 100 ASP A C 1
ATOM 777 O O . ASP A 1 100 ? 13.19000 -13.07100 25.36700 1.000 26.44000 100 ASP A O 1
ATOM 782 N N . ALA A 1 101 ? 13.30000 -11.39000 23.86300 1.000 26.73000 101 ALA A N 1
ATOM 783 C CA . ALA A 1 101 ? 11.84300 -11.13300 23.75500 1.000 26.80000 101 ALA A CA 1
ATOM 784 C C . ALA A 1 101 ? 11.11600 -12.30100 23.05900 1.000 26.91000 101 ALA A C 1
ATOM 785 O O . ALA A 1 101 ? 9.88200 -12.37900 23.21000 1.000 26.84000 101 ALA A O 1
ATOM 787 N N . GLY A 1 102 ? 11.82500 -13.17000 22.32200 1.000 26.66000 102 GLY A N 1
ATOM 788 C CA . GLY A 1 102 ? 11.25800 -14.41600 21.76200 1.000 26.52000 102 GLY A CA 1
ATOM 789 C C . GLY A 1 102 ? 10.61800 -15.28300 22.84200 1.000 26.36000 102 GLY A C 1
ATOM 790 O O . GLY A 1 102 ? 9.69100 -16.05300 22.52400 1.000 26.49000 102 GLY A O 1
ATOM 791 N N . ARG A 1 103 ? 11.14400 -15.18200 24.06400 1.000 26.24000 103 ARG A N 1
ATOM 792 C CA . ARG A 1 103 ? 10.55700 -15.58700 25.37200 1.000 26.20000 103 ARG A CA 1
ATOM 793 C C . ARG A 1 103 ? 9.02300 -15.50100 25.35200 1.000 26.09000 103 ARG A C 1
ATOM 794 O O . ARG A 1 103 ? 8.37400 -16.33900 26.00500 1.000 25.72000 103 ARG A O 1
ATOM 802 N N . PHE A 1 104 ? 8.45900 -14.48700 24.68200 1.000 25.70000 104 PHE A N 1
ATOM 803 C CA . PHE A 1 104 ? 7.02700 -14.10000 24.79800 1.000 25.89000 104 PHE A CA 1
ATOM 804 C C . PHE A 1 104 ? 6.24800 -14.31500 23.49300 1.000 26.36000 104 PHE A C 1
ATOM 805 O O . PHE A 1 104 ? 5.07600 -13.89400 23.46400 1.000 26.97000 104 PHE A O 1
ATOM 813 N N . LEU A 1 105 ? 6.83600 -14.92700 22.45900 1.000 26.37000 105 LEU A N 1
ATOM 814 C CA . LEU A 1 105 ? 6.09600 -15.29200 21.21800 1.000 26.14000 105 LEU A CA 1
ATOM 815 C C . LEU A 1 105 ? 4.91800 -16.19300 21.59400 1.000 25.76000 105 LEU A C 1
ATOM 816 O O . LEU A 1 105 ? 5.14600 -17.16200 22.32900 1.000 25.87000 105 LEU A O 1
ATOM 821 N N . LEU A 1 106 ? 3.71800 -15.89200 21.09300 1.000 25.66000 106 LEU A N 1
ATOM 822 C CA . LEU A 1 106 ? 2.56000 -16.83200 21.06800 1.000 25.27000 106 LEU A CA 1
ATOM 823 C C . LEU A 1 106 ? 2.31000 -17.27600 19.62800 1.000 24.63000 106 LEU A C 1
ATOM 824 O O . LEU A 1 106 ? 2.63400 -16.50300 18.70900 1.000 23.83000 106 LEU A O 1
ATOM 829 N N . GLU A 1 107 ? 1.68400 -18.44200 19.45200 1.000 24.16000 107 GLU A N 1
ATOM 830 C CA . GLU A 1 107 ? 1.16300 -18.88300 18.13100 1.000 23.71000 107 GLU A CA 1
ATOM 831 C C . GLU A 1 107 ? 0.25500 -17.78200 17.56500 1.000 23.67000 107 GLU A C 1
ATOM 832 O O . GLU A 1 107 ? -0.64700 -17.31100 18.27400 1.000 23.18000 107 GLU A O 1
ATOM 838 N N . ASN A 1 108 ? 0.52500 -17.39000 16.32400 1.000 24.28000 108 ASN A N 1
ATOM 839 C CA . ASN A 1 108 ? -0.30200 -16.46600 15.50200 1.000 24.51000 108 ASN A CA 1
ATOM 840 C C . ASN A 1 108 ? -0.09100 -15.02100 15.96300 1.000 25.00000 108 ASN A C 1
ATOM 841 O O . ASN A 1 108 ? -0.85000 -14.15200 15.49600 1.000 25.49000 108 ASN A O 1
ATOM 846 N N . MET A 1 109 ? 0.94100 -14.75500 16.76900 1.000 25.72000 109 MET A N 1
ATOM 847 C CA . MET A 1 109 ? 1.31600 -13.37500 17.16900 1.000 26.43000 109 MET A CA 1
ATOM 848 C C . MET A 1 109 ? 1.80300 -12.59500 15.93500 1.000 26.68000 109 MET A C 1
ATOM 849 O O . MET A 1 109 ? 2.69900 -13.07700 15.22100 1.000 26.23000 109 MET A O 1
ATOM 854 N N . ARG A 1 110 ? 1.22200 -11.41800 15.69900 1.000 27.28000 110 ARG A N 1
ATOM 855 C CA . ARG A 1 110 ? 1.67100 -10.46200 14.64600 1.000 27.66000 110 ARG A CA 1
ATOM 856 C C . ARG A 1 110 ? 3.02300 -9.89700 15.06900 1.000 27.07000 110 ARG A C 1
ATOM 857 O O . ARG A 1 110 ? 3.08600 -9.33100 16.16800 1.000 26.35000 110 ARG A O 1
ATOM 865 N N . VAL A 1 111 ? 4.04700 -10.05500 14.22900 1.000 27.14000 111 VAL A N 1
ATOM 866 C CA . VAL A 1 111 ? 5.42700 -9.55400 14.49800 1.000 27.63000 111 VAL A CA 1
ATOM 867 C C . VAL A 1 111 ? 5.95500 -8.80400 13.26600 1.000 27.99000 111 VAL A C 1
ATOM 868 O O . VAL A 1 111 ? 5.32100 -8.86200 12.18600 1.000 27.36000 111 VAL A O 1
ATOM 872 N N . GLN A 1 112 ? 7.10400 -8.14400 13.42300 1.000 28.60000 112 GLN A N 1
ATOM 873 C CA . GLN A 1 112 ? 7.83400 -7.50100 12.30200 1.000 29.25000 112 GLN A CA 1
ATOM 874 C C . GLN A 1 112 ? 9.18800 -8.18700 12.11800 1.000 28.83000 112 GLN A C 1
ATOM 875 O O . GLN A 1 112 ? 9.85500 -8.43300 13.12400 1.000 28.59000 112 GLN A O 1
ATOM 881 N N . VAL A 1 113 ? 9.54200 -8.52200 10.87500 1.000 28.72000 113 VAL A N 1
ATOM 882 C CA . VAL A 1 113 ? 10.90000 -9.02000 10.52400 1.000 28.87000 113 VAL A CA 1
ATOM 883 C C . VAL A 1 113 ? 11.56600 -8.01200 9.58400 1.000 28.85000 113 VAL A C 1
ATOM 884 O O . VAL A 1 113 ? 10.87200 -7.41500 8.73100 1.000 28.67000 113 VAL A O 1
ATOM 888 N N . SER A 1 114 ? 12.87200 -7.82400 9.77500 1.000 28.73000 114 SER A N 1
ATOM 889 C CA . SER A 1 114 ? 13.71300 -6.87900 9.01000 1.000 28.75000 114 SER A CA 1
ATOM 890 C C . SER A 1 114 ? 14.66100 -7.67300 8.11200 1.000 28.87000 114 SER A C 1
ATOM 891 O O . SER A 1 114 ? 15.13000 -8.75700 8.53600 1.000 29.08000 114 SER A O 1
ATOM 894 N N . PHE A 1 115 ? 14.87700 -7.17500 6.89500 1.000 28.67000 115 PHE A N 1
ATOM 895 C CA . PHE A 1 115 ? 15.68200 -7.83700 5.84300 1.000 28.63000 115 PHE A CA 1
ATOM 896 C C . PHE A 1 115 ? 16.69300 -6.84500 5.27100 1.000 28.63000 115 PHE A C 1
ATOM 897 O O . PHE A 1 115 ? 16.40700 -5.63400 5.18700 1.000 28.06000 115 PHE A O 1
ATOM 905 N N . HIS A 1 116 ? 17.84600 -7.37300 4.87800 1.000 28.68000 116 HIS A N 1
ATOM 906 C CA . HIS A 1 116 ? 18.79100 -6.73200 3.93800 1.000 28.60000 116 HIS A CA 1
ATOM 907 C C . HIS A 1 116 ? 18.98700 -7.69200 2.77200 1.000 28.61000 116 HIS A C 1
ATOM 908 O O . HIS A 1 116 ? 19.28600 -8.86500 3.04000 1.000 28.06000 116 HIS A O 1
ATOM 915 N N . GLU A 1 117 ? 18.80300 -7.19800 1.54800 1.000 28.88000 117 GLU A N 1
ATOM 916 C CA . GLU A 1 117 ? 18.97000 -7.97500 0.29500 1.000 29.39000 117 GLU A CA 1
ATOM 917 C C . GLU A 1 117 ? 18.34600 -9.36300 0.47500 1.000 29.48000 117 GLU A C 1
ATOM 918 O O . GLU A 1 117 ? 19.00800 -10.35800 0.14600 1.000 29.49000 117 GLU A O 1
ATOM 924 N N . GLY A 1 118 ? 17.12600 -9.40200 1.01600 1.000 29.76000 118 GLY A N 1
ATOM 925 C CA . GLY A 1 118 ? 16.26000 -10.59400 1.06500 1.000 30.09000 118 GLY A CA 1
ATOM 926 C C . GLY A 1 118 ? 16.61500 -11.57800 2.17000 1.000 30.29000 118 GLY A C 1
ATOM 927 O O . GLY A 1 118 ? 15.96100 -12.64400 2.19400 1.000 30.56000 118 GLY A O 1
ATOM 928 N N . GLU A 1 119 ? 17.58400 -11.27500 3.04700 1.000 30.26000 119 GLU A N 1
ATOM 929 C CA . GLU A 1 119 ? 17.94400 -12.16100 4.19500 1.000 30.48000 119 GLU A CA 1
ATOM 930 C C . GLU A 1 119 ? 17.46600 -11.53200 5.50500 1.000 30.12000 119 GLU A C 1
ATOM 931 O O . GLU A 1 119 ? 17.82100 -10.37300 5.77900 1.000 30.50000 119 GLU A O 1
ATOM 937 N N . ALA A 1 120 ? 16.65400 -12.28800 6.24400 1.000 29.57000 120 ALA A N 1
ATOM 938 C CA . ALA A 1 120 ? 16.14800 -11.96800 7.59500 1.000 29.32000 120 ALA A CA 1
ATOM 939 C C . ALA A 1 120 ? 17.32000 -11.58700 8.48700 1.000 29.01000 120 ALA A C 1
ATOM 940 O O . ALA A 1 120 ? 18.28100 -12.35900 8.53400 1.000 28.71000 120 ALA A O 1
ATOM 942 N N . LEU A 1 121 ? 17.21600 -10.45100 9.17500 1.000 28.94000 121 LEU A N 1
ATOM 943 C CA . LEU A 1 121 ? 18.24700 -9.96400 10.12300 1.000 28.65000 121 LEU A CA 1
ATOM 944 C C . LEU A 1 121 ? 17.78400 -10.27600 11.53900 1.000 28.56000 121 LEU A C 1
ATOM 945 O O . LEU A 1 121 ? 18.58000 -10.83100 12.31800 1.000 28.68000 121 LEU A O 1
ATOM 950 N N . PHE A 1 122 ? 16.54000 -9.92300 11.84700 1.000 28.65000 122 PHE A N 1
ATOM 951 C CA . PHE A 1 122 ? 15.95900 -10.02200 13.21000 1.000 28.97000 122 PHE A CA 1
ATOM 952 C C . PHE A 1 122 ? 14.44800 -9.80600 13.12100 1.000 29.40000 122 PHE A C 1
ATOM 953 O O . PHE A 1 122 ? 13.96400 -9.30100 12.08400 1.000 29.71000 122 PHE A O 1
ATOM 961 N N . GLY A 1 123 ? 13.73500 -10.17300 14.18600 1.000 29.81000 123 GLY A N 1
ATOM 962 C CA . GLY A 1 123 ? 12.29800 -9.90200 14.35100 1.000 30.08000 123 GLY A CA 1
ATOM 963 C C . GLY A 1 123 ? 12.05500 -9.08800 15.60300 1.000 30.72000 123 GLY A C 1
ATOM 964 O O . GLY A 1 123 ? 12.93700 -9.09800 16.47800 1.000 30.35000 123 GLY A O 1
ATOM 965 N N . GLU A 1 124 ? 10.89100 -8.43100 15.68400 1.000 31.83000 124 GLU A N 1
ATOM 966 C CA . GLU A 1 124 ? 10.43500 -7.62400 16.84700 1.000 32.14000 124 GLU A CA 1
ATOM 967 C C . GLU A 1 124 ? 9.00300 -8.01000 17.21500 1.000 32.37000 124 GLU A C 1
ATOM 968 O O . GLU A 1 124 ? 8.15400 -8.06900 16.32300 1.000 33.81000 124 GLU A O 1
ATOM 974 N N . LEU A 1 125 ? 8.73900 -8.25400 18.49200 1.000 32.40000 125 LEU A N 1
ATOM 975 C CA . LEU A 1 125 ? 7.34900 -8.39200 19.00000 1.000 32.57000 125 LEU A CA 1
ATOM 976 C C . LEU A 1 125 ? 6.77300 -6.99700 19.16500 1.000 31.55000 125 LEU A C 1
ATOM 977 O O . LEU A 1 125 ? 7.50100 -6.01600 19.11200 1.000 31.36000 125 LEU A O 1
ATOM 982 N N . PRO A 1 126 ? 5.45300 -6.86200 19.38500 1.000 31.34000 126 PRO A N 1
ATOM 983 C CA . PRO A 1 126 ? 4.90000 -5.59600 19.85700 1.000 31.03000 126 PRO A CA 1
ATOM 984 C C . PRO A 1 126 ? 5.51900 -5.26000 21.22100 1.000 30.51000 126 PRO A C 1
ATOM 985 O O . PRO A 1 126 ? 5.98000 -6.17600 21.90400 1.000 30.59000 126 PRO A O 1
ATOM 989 N N . VAL A 1 127 ? 5.50900 -3.97400 21.58300 1.000 30.22000 127 VAL A N 1
ATOM 990 C CA . VAL A 1 127 ? 6.00800 -3.45000 22.89200 1.000 29.47000 127 VAL A CA 1
ATOM 991 C C . VAL A 1 127 ? 5.14400 -4.06700 23.99800 1.000 29.13000 127 VAL A C 1
ATOM 992 O O . VAL A 1 127 ? 5.71900 -4.53000 25.00000 1.000 29.82000 127 VAL A O 1
ATOM 996 N N . SER A 1 128 ? 3.82500 -4.15300 23.77800 1.000 28.60000 128 SER A N 1
ATOM 997 C CA . SER A 1 128 ? 2.83400 -4.80800 24.67600 1.000 28.04000 128 SER A CA 1
ATOM 998 C C . SER A 1 128 ? 2.24600 -6.05100 24.00100 1.000 28.15000 128 SER A C 1
ATOM 999 O O . SER A 1 128 ? 1.86300 -5.94400 22.82500 1.000 27.72000 128 SER A O 1
ATOM 1002 N N . VAL A 1 129 ? 2.15000 -7.16100 24.74700 1.000 27.68000 129 VAL A N 1
ATOM 1003 C CA . VAL A 1 129 ? 1.45400 -8.41300 24.33400 1.000 27.63000 129 VAL A CA 1
ATOM 1004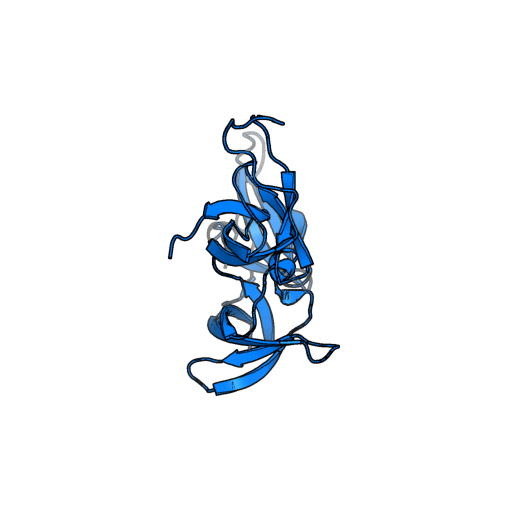 C C . VAL A 1 129 ? 0.65500 -8.96400 25.52900 1.000 27.74000 129 VAL A C 1
ATOM 1005 O O . VAL A 1 129 ? 1.04700 -8.74000 26.69200 1.000 27.22000 129 VAL A O 1
ATOM 1009 N N . ASP A 1 130 ? -0.44900 -9.64700 25.22700 1.000 28.22000 130 ASP A N 1
ATOM 1010 C CA . ASP A 1 130 ? -1.35300 -10.29800 26.20400 1.000 28.66000 130 ASP A CA 1
ATOM 1011 C C . ASP A 1 130 ? -0.91900 -11.75100 26.36200 1.000 29.21000 130 ASP A C 1
ATOM 1012 O O . ASP A 1 130 ? -1.00000 -12.48400 25.38000 1.000 29.62000 130 ASP A O 1
ATOM 1017 N N . LEU A 1 131 ? -0.48300 -12.14600 27.55200 1.000 30.17000 131 LEU A N 1
ATOM 1018 C CA . LEU A 1 131 ? -0.08200 -13.55000 27.84800 1.000 30.79000 131 LEU A CA 1
ATOM 1019 C C . LEU A 1 131 ? -0.80000 -14.01300 29.11400 1.000 30.20000 131 LEU A C 1
ATOM 1020 O O . LEU A 1 131 ? -0.91900 -13.21400 30.04400 1.000 29.73000 131 LEU A O 1
ATOM 1025 N N . ARG A 1 132 ? -1.27600 -15.25800 29.12000 1.000 30.26000 132 ARG A N 1
ATOM 1026 C CA . ARG A 1 132 ? -2.04200 -15.84900 30.24600 1.000 29.82000 132 ARG A CA 1
ATOM 1027 C C . ARG A 1 132 ? -1.05000 -16.30000 31.31800 1.000 29.18000 132 ARG A C 1
ATOM 1028 O O . ARG A 1 132 ? 0.09000 -16.63800 30.96800 1.000 28.75000 132 ARG A O 1
ATOM 1036 N N . VAL A 1 133 ? -1.48200 -16.33800 32.57600 1.000 29.09000 133 VAL A N 1
ATOM 1037 C CA . VAL A 1 133 ? -0.67300 -16.91500 33.68600 1.000 28.85000 133 VAL A CA 1
ATOM 1038 C C . VAL A 1 133 ? -0.90000 -18.43200 33.72600 1.000 28.78000 133 VAL A C 1
ATOM 1039 O O . VAL A 1 133 ? -2.04900 -18.86700 33.93400 1.000 28.68000 133 VAL A O 1
ATOM 1043 N N . GLU A 1 134 ? 0.17100 -19.20300 33.51300 1.000 29.14000 134 GLU A N 1
ATOM 1044 C CA . GLU A 1 134 ? 0.19100 -20.68200 33.69600 1.000 28.90000 134 GLU A CA 1
ATOM 1045 C C . GLU A 1 134 ? 0.07900 -21.00000 35.19100 1.000 28.75000 134 GLU A C 1
ATOM 1046 O O . GLU A 1 134 ? -0.68500 -21.91200 35.53700 1.000 28.35000 134 GLU A O 1
ATOM 1052 N N . HIS A 1 135 ? 0.82800 -20.27700 36.03100 1.000 29.04000 135 HIS A N 1
ATOM 1053 C CA . HIS A 1 135 ? 0.88400 -20.46900 37.50400 1.000 29.58000 135 HIS A CA 1
ATOM 1054 C C . HIS A 1 135 ? 1.43700 -19.21500 38.18900 1.000 29.62000 135 HIS A C 1
ATOM 1055 O O . HIS A 1 135 ? 2.44100 -18.67400 37.73000 1.000 29.77000 135 HIS A O 1
ATOM 1062 N N . THR A 1 136 ? 0.79500 -18.78800 39.27000 1.000 29.60000 136 THR A N 1
ATOM 1063 C CA . THR A 1 136 ? 1.37700 -17.89700 40.30000 1.000 29.48000 136 THR A CA 1
ATOM 1064 C C . THR A 1 136 ? 0.78900 -18.33600 41.64100 1.000 29.68000 136 THR A C 1
ATOM 1065 O O . THR A 1 136 ? -0.20200 -19.09400 41.61600 1.000 28.96000 136 THR A O 1
ATOM 1069 N N . ASP A 1 137 ? 1.35200 -17.86000 42.75100 1.000 30.50000 137 ASP A N 1
ATOM 1070 C CA . ASP A 1 137 ? 0.84700 -18.17700 44.11100 1.000 31.82000 137 ASP A CA 1
ATOM 1071 C C . ASP A 1 137 ? -0.53000 -17.55300 44.29100 1.000 32.06000 137 ASP A C 1
ATOM 1072 O O . ASP A 1 137 ? -0.90700 -16.65400 43.55800 1.000 31.64000 137 ASP A O 1
ATOM 1077 N N . PRO A 1 138 ? -1.33800 -18.01300 45.26800 1.000 33.52000 138 PRO A N 1
ATOM 1078 C CA . PRO A 1 138 ? -2.67800 -17.45700 45.46100 1.000 34.41000 138 PRO A CA 1
ATOM 1079 C C . PRO A 1 138 ? -2.68100 -15.92100 45.49000 1.000 35.25000 138 PRO A C 1
ATOM 1080 O O . PRO A 1 138 ? -1.73600 -15.33000 45.99800 1.000 34.96000 138 PRO A O 1
ATOM 1084 N N . GLY A 1 139 ? -3.71900 -15.32700 44.88800 1.000 36.65000 139 GLY A N 1
ATOM 1085 C CA . GLY A 1 139 ? -3.97700 -13.87500 44.87900 1.000 37.24000 139 GLY A CA 1
ATOM 1086 C C . GLY A 1 139 ? -4.23100 -13.36600 46.28400 1.000 37.93000 139 GLY A C 1
ATOM 1087 O O . GLY A 1 139 ? -4.97300 -14.03000 47.02500 1.000 37.80000 139 GLY A O 1
ATOM 1088 N N . LEU A 1 140 ? -3.61600 -12.24500 46.65600 1.000 39.57000 140 LEU A N 1
ATOM 1089 C CA . LEU A 1 140 ? -3.80800 -11.61600 47.99000 1.000 41.05000 140 LEU A CA 1
ATOM 1090 C C . LEU A 1 140 ? -4.38700 -10.20600 47.80600 1.000 41.72000 140 LEU A C 1
ATOM 1091 O O . LEU A 1 140 ? -3.68600 -9.33000 47.23600 1.000 41.44000 140 LEU A O 1
ATOM 1096 N N . GLN A 1 141 ? -5.63900 -10.03400 48.25000 1.000 42.68000 141 GLN A N 1
ATOM 1097 C CA . GLN A 1 141 ? -6.49000 -8.83300 48.02800 1.000 43.91000 141 GLN A CA 1
ATOM 1098 C C . GLN A 1 141 ? -6.37600 -7.87500 49.22700 1.000 44.80000 141 GLN A C 1
ATOM 1099 O O . GLN A 1 141 ? -6.68500 -6.68500 49.05100 1.000 45.27000 141 GLN A O 1
ATOM 1105 N N . GLY A 1 142 ? -5.92100 -8.34800 50.39300 1.000 45.71000 142 GLY A N 1
ATOM 1106 C CA . GLY A 1 142 ? -5.46800 -7.46900 51.49000 1.000 46.37000 142 GLY A CA 1
ATOM 1107 C C . GLY A 1 142 ? -4.07000 -6.94600 51.20700 1.000 47.10000 142 GLY A C 1
ATOM 1108 O O . GLY A 1 142 ? -3.38600 -6.56300 52.16800 1.000 47.02000 142 GLY A O 1
ATOM 1109 N N . ASP A 1 143 ? -3.67500 -6.94700 49.92400 1.000 48.29000 143 ASP A N 1
ATOM 1110 C CA . ASP A 1 143 ? -2.31000 -6.66100 49.39700 1.000 48.95000 143 ASP A CA 1
ATOM 1111 C C . ASP A 1 143 ? -1.27300 -7.32300 50.31500 1.000 49.65000 143 ASP A C 1
ATOM 1112 O O . ASP A 1 143 ? -0.14400 -6.80600 50.40900 1.000 50.66000 143 ASP A O 1
ATOM 1117 N N . ARG A 1 144 ? -1.62700 -8.45900 50.92500 1.000 49.56000 144 ARG A N 1
ATOM 1118 C CA . ARG A 1 144 ? -1.01200 -8.93800 52.19100 1.000 49.58000 144 ARG A CA 1
ATOM 1119 C C . ARG A 1 144 ? -0.05500 -10.10400 51.90900 1.000 49.89000 144 ARG A C 1
ATOM 1120 O O . ARG A 1 144 ? -0.51500 -11.26400 51.97500 1.000 50.36000 144 ARG A O 1
ATOM 1128 N N . SER A 1 145 ? 1.21900 -9.78700 51.62200 1.000 49.26000 145 SER A N 1
ATOM 1129 C CA . SER A 1 145 ? 2.37600 -10.72700 51.56100 1.000 48.56000 145 SER A CA 1
ATOM 1130 C C . SER A 1 145 ? 3.67900 -9.95900 51.82100 1.000 48.10000 145 SER A C 1
ATOM 1131 O O . SER A 1 145 ? 3.79200 -8.83000 51.30600 1.000 47.08000 145 SER A O 1
ATOM 1134 N N . GLY A 1 147 ? 2.54600 -4.96800 50.22200 1.000 27.95000 147 GLY A N 1
ATOM 1135 C CA . GLY A 1 147 ? 2.76700 -4.74400 48.78100 1.000 27.86000 147 GLY A CA 1
ATOM 1136 C C . GLY A 1 147 ? 3.78500 -5.72000 48.21200 1.000 27.75000 147 GLY A C 1
ATOM 1137 O O . GLY A 1 147 ? 3.89300 -6.85600 48.74400 1.000 28.00000 147 GLY A O 1
ATOM 1138 N N . GLY A 1 148 ? 4.51700 -5.28600 47.18200 1.000 27.12000 148 GLY A N 1
ATOM 1139 C CA . GLY A 1 148 ? 5.55800 -6.07700 46.50200 1.000 26.33000 148 GLY A CA 1
ATOM 1140 C C . GLY A 1 148 ? 4.97800 -6.84300 45.33300 1.000 25.77000 148 GLY A C 1
ATOM 1141 O O . GLY A 1 148 ? 3.81600 -6.57000 44.94100 1.000 25.92000 148 GLY A O 1
ATOM 1142 N N . THR A 1 149 ? 5.76100 -7.77200 44.79300 1.000 24.97000 149 THR A N 1
ATOM 1143 C CA . THR A 1 149 ? 5.39000 -8.61200 43.63400 1.000 24.58000 149 THR A CA 1
ATOM 1144 C C . THR A 1 149 ? 5.68900 -10.07600 43.95500 1.000 24.37000 149 THR A C 1
ATOM 1145 O O . THR A 1 149 ? 6.36100 -10.35400 44.96100 1.000 24.16000 149 THR A O 1
ATOM 1149 N N . LYS A 1 150 ? 5.18700 -10.96900 43.11100 1.000 24.16000 150 LYS A N 1
ATOM 1150 C CA . LYS A 1 150 ? 5.46400 -12.41900 43.18200 1.000 24.26000 150 LYS A CA 1
ATOM 1151 C C . LYS A 1 150 ? 5.75800 -12.89100 41.76900 1.000 24.35000 150 LYS A C 1
ATOM 1152 O O . LYS A 1 150 ? 5.25300 -12.32000 40.80800 1.000 24.00000 150 LYS A O 1
ATOM 1158 N N . PRO A 1 151 ? 6.58000 -13.94800 41.60900 1.000 25.00000 151 PRO A N 1
ATOM 1159 C CA . PRO A 1 151 ? 6.80800 -14.54000 40.29600 1.000 25.25000 151 PRO A CA 1
ATOM 1160 C C . PRO A 1 151 ? 5.51000 -15.14600 39.74600 1.000 25.92000 151 PRO A C 1
ATOM 1161 O O . PRO A 1 151 ? 4.72600 -15.70900 40.50000 1.000 26.22000 151 PRO A O 1
ATOM 1165 N N . ALA A 1 152 ? 5.29500 -14.99100 38.44300 1.000 26.73000 152 ALA A N 1
ATOM 1166 C CA . ALA A 1 152 ? 4.22900 -15.68100 37.68200 1.000 27.15000 152 ALA A CA 1
ATOM 1167 C C . ALA A 1 152 ? 4.87100 -16.39200 36.48800 1.000 27.20000 152 ALA A C 1
ATOM 1168 O O . ALA A 1 152 ? 5.82300 -15.82500 35.92500 1.000 28.51000 152 ALA A O 1
ATOM 1170 N N . THR A 1 153 ? 4.41000 -17.59500 36.14600 1.000 26.92000 153 THR A N 1
ATOM 1171 C CA . THR A 1 153 ? 4.84800 -18.33500 34.93400 1.000 26.64000 153 THR A CA 1
ATOM 1172 C C . THR A 1 153 ? 3.76500 -18.15700 33.87100 1.000 26.67000 153 THR A C 1
ATOM 1173 O O . THR A 1 153 ? 2.60000 -18.54500 34.13000 1.000 26.72000 153 THR A O 1
ATOM 1177 N N . LEU A 1 154 ? 4.14100 -17.55000 32.74400 1.000 26.15000 154 LEU A N 1
ATOM 1178 C CA . LEU A 1 154 ? 3.23800 -17.27300 31.60700 1.000 26.29000 154 LEU A CA 1
ATOM 1179 C C . LEU A 1 154 ? 3.06800 -18.56900 30.81000 1.000 25.97000 154 LEU A C 1
ATOM 1180 O O . LEU A 1 154 ? 3.86700 -19.47700 31.01500 1.000 25.04000 154 LEU A O 1
ATOM 1185 N N . GLU A 1 155 ? 2.04500 -18.61500 29.95300 1.000 26.23000 155 GLU A N 1
ATOM 1186 C CA . GLU A 1 155 ? 1.68800 -19.76300 29.07700 1.000 26.55000 155 GLU A CA 1
ATOM 1187 C C . GLU A 1 155 ? 2.88100 -20.14000 28.18800 1.000 26.32000 155 GLU A C 1
ATOM 1188 O O . GLU A 1 155 ? 2.87200 -21.27400 27.68900 1.000 26.46000 155 GLU A O 1
ATOM 1194 N N . THR A 1 156 ? 3.86200 -19.24100 28.01000 1.000 26.22000 156 THR A N 1
ATOM 1195 C CA . THR A 1 156 ? 5.09100 -19.46900 27.19500 1.000 26.18000 156 THR A CA 1
ATOM 1196 C C . THR A 1 156 ? 6.19700 -20.11500 28.04300 1.000 25.93000 156 THR A C 1
ATOM 1197 O O . THR A 1 156 ? 7.15900 -20.62500 27.45200 1.000 25.21000 156 THR A O 1
ATOM 1201 N N . GLY A 1 157 ? 6.05500 -20.10200 29.37200 1.000 25.82000 157 GLY A N 1
ATOM 1202 C CA . GLY A 1 157 ? 7.07900 -20.57700 30.31400 1.000 25.64000 157 GLY A CA 1
ATOM 1203 C C . GLY A 1 157 ? 7.98300 -19.45100 30.78400 1.000 25.51000 157 GLY A C 1
ATOM 1204 O O . GLY A 1 157 ? 8.80200 -19.69800 31.69100 1.000 25.18000 157 GLY A O 1
ATOM 1205 N N . ALA A 1 158 ? 7.87200 -18.27000 30.16800 1.000 25.27000 158 ALA A N 1
ATOM 1206 C CA . ALA A 1 158 ? 8.55800 -17.03400 30.60600 1.000 25.33000 158 ALA A CA 1
ATOM 1207 C C . ALA A 1 158 ? 8.04800 -16.66600 32.00200 1.000 25.25000 158 ALA A C 1
ATOM 1208 O O . ALA A 1 158 ? 6.88500 -16.91400 32.29300 1.000 24.73000 158 ALA A O 1
ATOM 1210 N N . GLU A 1 159 ? 8.91300 -16.09900 32.83500 1.000 26.13000 159 GLU A N 1
ATOM 1211 C CA . GLU A 1 159 ? 8.57100 -15.68300 34.21700 1.000 26.64000 159 GLU A CA 1
ATOM 1212 C C . GLU A 1 159 ? 8.67400 -14.16000 34.28800 1.000 26.33000 159 GLU A C 1
ATOM 1213 O O . GLU A 1 159 ? 9.63500 -13.61500 33.72100 1.000 26.15000 159 GLU A O 1
ATOM 1219 N N . ILE A 1 160 ? 7.71500 -13.51700 34.95700 1.000 26.22000 160 ILE A N 1
ATOM 1220 C CA . ILE A 1 160 ? 7.76300 -12.06500 35.29500 1.000 25.76000 160 ILE A CA 1
ATOM 1221 C C . ILE A 1 160 ? 7.27300 -11.86300 36.72600 1.000 25.24000 160 ILE A C 1
ATOM 1222 O O . ILE A 1 160 ? 6.62100 -12.78200 37.29400 1.000 25.29000 160 ILE A O 1
ATOM 1227 N N . GLN A 1 161 ? 7.57800 -10.69000 37.27500 1.000 24.54000 161 GLN A N 1
ATOM 1228 C CA . GLN A 1 161 ? 7.05400 -10.23900 38.58500 1.000 24.10000 161 GLN A CA 1
ATOM 1229 C C . GLN A 1 161 ? 5.69900 -9.57500 38.33800 1.000 23.74000 161 GLN A C 1
ATOM 1230 O O . GLN A 1 161 ? 5.55800 -8.81700 37.34100 1.000 23.23000 161 GLN A O 1
ATOM 1236 N N . VAL A 1 162 ? 4.72400 -9.91300 39.18000 1.000 23.44000 162 VAL A N 1
ATOM 1237 C CA . VAL A 1 162 ? 3.31900 -9.43200 39.06600 1.000 23.62000 162 VAL A CA 1
ATOM 1238 C C . VAL A 1 162 ? 2.87300 -8.96700 40.44300 1.000 23.81000 162 VAL A C 1
ATOM 1239 O O . VAL A 1 162 ? 3.39400 -9.44500 41.44300 1.000 23.71000 162 VAL A O 1
ATOM 1243 N N . PRO A 1 163 ? 1.86600 -8.07300 40.53500 1.000 24.47000 163 PRO A N 1
ATOM 1244 C CA . PRO A 1 163 ? 1.34000 -7.64300 41.83100 1.000 24.74000 163 PRO A CA 1
ATOM 1245 C C . PRO A 1 163 ? 0.58900 -8.82600 42.46000 1.000 25.25000 163 PRO A C 1
ATOM 1246 O O . PRO A 1 163 ? 0.30000 -9.78400 41.75300 1.000 25.39000 163 PRO A O 1
ATOM 1250 N N . LEU A 1 164 ? 0.32600 -8.75800 43.76600 1.000 25.59000 164 LEU A N 1
ATOM 1251 C CA . LEU A 1 164 ? -0.07700 -9.93200 44.59100 1.000 26.04000 164 LEU A CA 1
ATOM 1252 C C . LEU A 1 164 ? -1.49900 -10.40500 44.25000 1.000 26.11000 164 LEU A C 1
ATOM 1253 O O . LEU A 1 164 ? -1.79400 -11.57800 44.51900 1.000 25.59000 164 LEU A O 1
ATOM 1258 N N . PHE A 1 165 ? -2.33000 -9.54500 43.64900 1.000 26.28000 165 PHE A N 1
ATOM 1259 C CA . PHE A 1 165 ? -3.76900 -9.80400 43.39600 1.000 26.57000 165 PHE A CA 1
ATOM 1260 C C . PHE A 1 165 ? -3.94900 -10.71000 42.16000 1.000 26.68000 165 PHE A C 1
ATOM 1261 O O . PHE A 1 165 ? -5.04800 -11.25100 41.96000 1.000 26.26000 165 PHE A O 1
ATOM 1269 N N . ILE A 1 166 ? -2.90200 -10.89100 41.35100 1.000 26.84000 166 ILE A N 1
ATOM 1270 C CA . ILE A 1 166 ? -2.94500 -11.73900 40.12400 1.000 27.00000 166 ILE A CA 1
ATOM 1271 C C . ILE A 1 166 ? -3.16900 -13.21400 40.50100 1.000 26.88000 166 ILE A C 1
ATOM 1272 O O . ILE A 1 166 ? -2.63900 -13.66800 41.53300 1.000 27.31000 166 ILE A O 1
ATOM 1277 N N . GLU A 1 167 ? -3.96100 -13.92100 39.69700 1.000 26.67000 167 GLU A N 1
ATOM 1278 C CA . GLU A 1 167 ? -4.29000 -15.35700 39.89200 1.000 26.79000 167 GLU A CA 1
ATOM 1279 C C . GLU A 1 167 ? -3.94700 -16.13100 38.62100 1.000 25.61000 167 GLU A C 1
ATOM 1280 O O . GLU A 1 167 ? -3.96900 -15.54000 37.51300 1.000 24.74000 167 GLU A O 1
ATOM 1286 N N . THR A 1 168 ? -3.60800 -17.40200 38.78900 1.000 24.34000 168 THR A N 1
ATOM 1287 C CA . THR A 1 168 ? -3.50100 -18.37800 37.68200 1.000 23.68000 168 THR A CA 1
ATOM 1288 C C . THR A 1 168 ? -4.68800 -18.14300 36.74300 1.000 23.52000 168 THR A C 1
ATOM 1289 O O . THR A 1 168 ? -5.79800 -17.88800 37.25100 1.000 22.97000 168 THR A O 1
ATOM 1293 N N . GLY A 1 169 ? -4.44500 -18.16500 35.43000 1.000 23.71000 169 GLY A N 1
ATOM 1294 C CA . GLY A 1 169 ? -5.49600 -18.02000 34.40600 1.000 23.97000 169 GLY A CA 1
ATOM 1295 C C . GLY A 1 169 ? -5.75600 -16.57400 34.00800 1.000 24.01000 169 GLY A C 1
ATOM 1296 O O . GLY A 1 169 ? -6.38300 -16.37500 32.95800 1.000 24.26000 169 GLY A O 1
ATOM 1297 N N . ASN A 1 170 ? -5.33000 -15.59500 34.81100 1.000 24.17000 170 ASN A N 1
ATOM 1298 C CA . ASN A 1 170 ? -5.41400 -14.15700 34.45100 1.000 24.30000 170 ASN A CA 1
ATOM 1299 C C . ASN A 1 170 ? -4.67900 -13.94600 33.12100 1.000 24.82000 170 ASN A C 1
ATOM 1300 O O . ASN A 1 170 ? -3.65800 -14.61400 32.90000 1.000 25.37000 170 ASN A O 1
ATOM 1305 N N . VAL A 1 171 ? -5.17500 -13.05000 32.27100 1.000 25.05000 171 VAL A N 1
ATOM 1306 C CA . VAL A 1 171 ? -4.43000 -12.58000 31.07200 1.000 25.48000 171 VAL A CA 1
ATOM 1307 C C . VAL A 1 171 ? -3.84700 -11.20000 31.38800 1.000 25.83000 171 VAL A C 1
ATOM 1308 O O . VAL A 1 171 ? -4.63000 -10.27400 31.63800 1.000 26.19000 171 VAL A O 1
ATOM 1312 N N . LEU A 1 172 ? -2.51500 -11.11600 31.41400 1.000 26.04000 172 LEU A N 1
ATOM 1313 C CA . LEU A 1 172 ? -1.72600 -9.89700 31.71700 1.000 26.24000 172 LEU A CA 1
ATOM 1314 C C . LEU A 1 172 ? -1.25300 -9.26500 30.40500 1.000 26.69000 172 LEU A C 1
ATOM 1315 O O . LEU A 1 172 ? -1.03100 -9.99900 29.41900 1.000 26.96000 172 LEU A O 1
ATOM 1320 N N . LYS A 1 173 ? -1.10700 -7.94100 30.40100 1.000 26.59000 173 LYS A N 1
ATOM 1321 C CA . LYS A 1 173 ? -0.31400 -7.20300 29.38400 1.000 26.52000 173 LYS A CA 1
ATOM 1322 C C . LYS A 1 173 ? 1.11800 -7.10600 29.90300 1.000 26.12000 173 LYS A C 1
ATOM 1323 O O . LYS A 1 173 ? 1.31300 -6.77900 31.09700 1.000 25.28000 173 LYS A O 1
ATOM 1329 N N . VAL A 1 174 ? 2.06400 -7.40400 29.01300 1.000 26.49000 174 VAL A N 1
ATOM 1330 C CA . VAL A 1 174 ? 3.51200 -7.58600 29.31500 1.000 26.50000 174 VAL A CA 1
ATOM 1331 C C . VAL A 1 174 ? 4.34500 -6.73100 28.35000 1.000 26.47000 174 VAL A C 1
ATOM 1332 O O . VAL A 1 174 ? 4.14900 -6.84900 27.12300 1.000 26.19000 174 VAL A O 1
ATOM 1336 N N . ASP A 1 175 ? 5.26800 -5.93000 28.89400 1.000 26.43000 175 ASP A N 1
ATOM 1337 C CA . ASP A 1 175 ? 6.25800 -5.14500 28.11300 1.000 26.08000 175 ASP A CA 1
ATOM 1338 C C . ASP A 1 175 ? 7.37900 -6.07800 27.64000 1.000 26.09000 175 ASP A C 1
ATOM 1339 O O . ASP A 1 175 ? 8.12200 -6.58700 28.49600 1.000 26.27000 175 ASP A O 1
ATOM 1344 N N . THR A 1 176 ? 7.50700 -6.29000 26.32600 1.000 26.05000 176 THR A N 1
ATOM 1345 C CA . THR A 1 176 ? 8.47500 -7.25500 25.72500 1.000 25.87000 176 THR A CA 1
ATOM 1346 C C . THR A 1 176 ? 9.89100 -6.65800 25.72400 1.000 26.04000 176 THR A C 1
ATOM 1347 O O . THR A 1 176 ? 10.85600 -7.42600 25.54500 1.000 25.75000 176 THR A O 1
ATOM 1351 N N . ARG A 1 177 ? 10.02300 -5.34400 25.93100 1.000 26.19000 177 ARG A N 1
ATOM 1352 C CA . ARG A 1 177 ? 11.33800 -4.64900 25.89600 1.000 26.12000 177 ARG A CA 1
ATOM 1353 C C . ARG A 1 177 ? 12.16600 -5.04400 27.11800 1.000 26.03000 177 ARG A C 1
ATOM 1354 O O . ARG A 1 177 ? 13.38600 -4.98400 27.02100 1.000 26.00000 177 ARG A O 1
ATOM 1362 N N . ASP A 1 178 ? 11.53300 -5.39700 28.23500 1.000 26.08000 178 ASP A N 1
ATOM 1363 C CA . ASP A 1 178 ? 12.26800 -5.71600 29.48200 1.000 26.19000 178 ASP A CA 1
ATOM 1364 C C . ASP A 1 178 ? 11.49500 -6.72200 30.34300 1.000 26.78000 178 ASP A C 1
ATOM 1365 O O . ASP A 1 178 ? 11.82400 -6.82000 31.54700 1.000 27.51000 178 ASP A O 1
ATOM 1370 N N . GLY A 1 179 ? 10.51300 -7.42400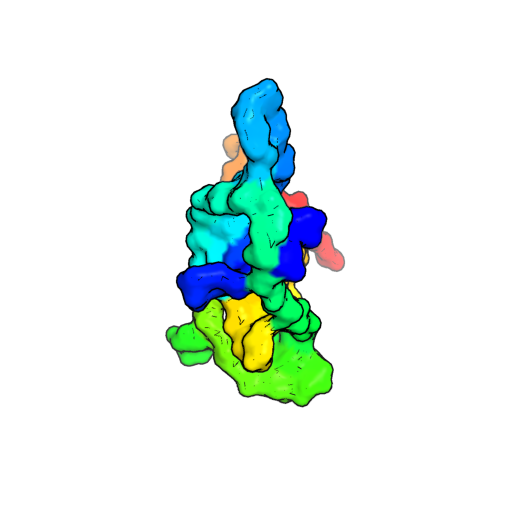 29.77300 1.000 27.14000 179 GLY A N 1
ATOM 1371 C CA . GLY A 1 179 ? 9.73500 -8.48200 30.45100 1.000 27.64000 179 GLY A CA 1
ATOM 1372 C C . GLY A 1 179 ? 9.06000 -7.99200 31.71900 1.000 27.99000 179 GLY A C 1
ATOM 1373 O O . GLY A 1 179 ? 9.14100 -8.69400 32.73700 1.000 27.94000 179 GLY A O 1
ATOM 1374 N N . SE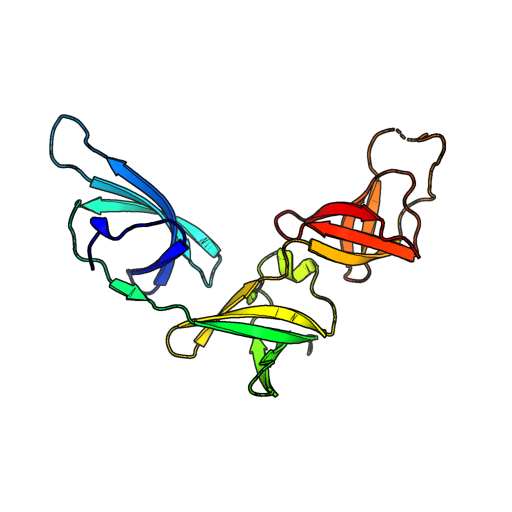R A 1 180 ? 8.39600 -6.83600 31.66200 1.000 28.63000 180 SER A N 1
ATOM 1375 C CA . SER A 1 180 ? 7.77900 -6.17100 32.83900 1.000 29.01000 180 SER A CA 1
ATOM 1376 C C . SER A 1 180 ? 6.26200 -6.25800 32.73500 1.000 29.29000 180 SER A C 1
ATOM 1377 O O . SER A 1 180 ? 5.72300 -6.14100 31.61900 1.000 30.03000 180 SER A O 1
ATOM 1380 N N . TYR A 1 181 ? 5.61400 -6.48900 33.87500 1.000 28.87000 181 TYR A N 1
ATOM 1381 C CA . TYR A 1 181 ? 4.14800 -6.38600 34.03600 1.000 28.03000 181 TYR A CA 1
ATOM 1382 C C . TYR A 1 181 ? 3.69600 -4.99000 33.62200 1.000 27.50000 181 TYR A C 1
ATOM 1383 O O . TYR A 1 181 ? 4.28800 -4.04000 34.11300 1.000 27.82000 181 TYR A O 1
ATOM 1392 N N . LEU A 1 182 ? 2.66800 -4.89600 32.78100 1.000 27.76000 182 LEU A N 1
ATOM 1393 C CA . LEU A 1 182 ? 1.94300 -3.62500 32.49700 1.000 27.64000 182 LEU A CA 1
ATOM 1394 C C . LEU A 1 182 ? 0.61600 -3.62300 33.26000 1.000 27.62000 182 LEU A C 1
ATOM 1395 O O . LEU A 1 182 ? 0.44100 -2.76000 34.12600 1.000 27.33000 182 LEU A O 1
ATOM 1400 N N . SER A 1 183 ? -0.28800 -4.56000 32.96400 1.000 27.66000 183 SER A N 1
ATOM 1401 C CA . SER A 1 183 ? -1.67100 -4.52000 33.50900 1.000 27.46000 183 SER A CA 1
ATOM 1402 C C . SER A 1 183 ? -2.37500 -5.86100 33.33700 1.000 26.93000 183 SER A C 1
ATOM 1403 O O . SER A 1 183 ? -1.93000 -6.67500 32.51500 1.000 27.22000 183 SER A O 1
ATOM 1406 N N . ARG A 1 184 ? -3.48400 -6.04000 34.04500 1.000 26.57000 184 ARG A N 1
ATOM 1407 C CA . ARG A 1 184 ? -4.39400 -7.18800 33.82900 1.000 26.45000 184 ARG A CA 1
ATOM 1408 C C . ARG A 1 184 ? -5.50400 -6.77300 32.85800 1.000 26.85000 184 ARG A C 1
ATOM 1409 O O . ARG A 1 184 ? -6.18300 -5.75900 33.11200 1.000 25.12000 184 ARG A O 1
ATOM 1417 N N . VAL A 1 185 ? -5.65100 -7.57200 31.79400 1.000 27.96000 185 VAL A N 1
ATOM 1418 C CA . VAL A 1 185 ? -6.80500 -7.58600 30.85600 1.000 29.03000 185 VAL A CA 1
ATOM 1419 C C . VAL A 1 185 ? -8.02900 -8.05400 31.64500 1.000 29.82000 185 VAL A C 1
ATOM 1420 O O . VAL A 1 185 ? -7.91000 -9.07500 32.35600 1.000 30.18000 185 VAL A O 1
ATOM 1424 N N . ASN A 1 186 ? -9.15400 -7.35300 31.50100 1.000 30.95000 186 ASN A N 1
ATOM 1425 C CA . ASN A 1 186 ? -10.46400 -7.72600 32.09300 1.000 31.78000 186 ASN A CA 1
ATOM 1426 C C . ASN A 1 186 ? -11.28300 -8.52800 31.07000 1.000 33.31000 186 ASN A C 1
ATOM 1427 O O . ASN A 1 186 ? -11.09500 -8.30100 29.86100 1.000 33.21000 186 ASN A O 1
ATOM 1432 N N . ASN A 1 187 ? -12.15900 -9.42400 31.54900 1.000 35.26000 187 ASN A N 1
ATOM 1433 C CA . ASN A 1 187 ? -13.20200 -10.12600 30.74400 1.000 36.39000 187 ASN A CA 1
ATOM 1434 C C . ASN A 1 187 ? -14.09900 -9.08000 30.06800 1.000 36.63000 187 ASN A C 1
ATOM 1435 O O . ASN A 1 187 ? -14.02600 -8.88000 28.85500 1.000 37.37000 187 ASN A O 1
#

Secondary structure (DSSP, 8-state):
-BGGG--TT-EEEETTEEEEEEEEEEE--SSS--EEEEEEEETTT--EEEEEEETT-B-EE---EEEEEEEEEE-SSSEEEEETTT--EEEE-TTTTGGGGGG--TT-EEEEEEETTEEEEEE--SEEEEEEEEESPP-SS-----EEEEEETTS-EEEEETT--TT-EEEEETTTTEEEEEEP-

Solvent-accessible surface area: 11191 Å² total; per-residue (Å²): 72,46,2,84,72,9,135,95,42,33,10,1,79,19,131,91,92,31,3,49,0,66,102,66,102,89,27,177,64,82,188,57,113,21,57,0,109,1,80,0,81,14,9,86,76,29,143,75,72,117,51,88,26,105,41,50,63,159,9,89,55,9,106,46,81,161,80,90,0,11,15,28,98,81,72,75,104,13,17,18,0,44,5,28,170,73,147,104,101,44,117,10,58,64,112,13,9,49,123,20,11,102,0,15,43,125,97,21,152,4,46,0,4,28,23,144,64,134,40,12,40,6,86,18,56,79,47,10,59,0,121,2,111,107,7,87,108,25,38,172,52,83,161,106,63,61,82,14,72,1,44,1,85,49,53,9,109,7,86,0,31,7,84,0,94,77,31,27,36,0,79,0,10,10,175,101,12,39,54,81,46,91,51,128,207

CATH classification: 2.30.30.30 (+2 more: 2.40.50.140, 2.40.50.140)

InterPro domains:
  IPR001059 Translation elongation factor P/YeiP, central [PF01132] (65-121)
  IPR001059 Translation elongation factor P/YeiP, central [SM01185] (67-121)
  IPR001059 Translation elongation factor P/YeiP, central [cd04470] (66-126)
  IPR008991 Translation protein SH3-like domain superfamily [SSF50104] (1-63)
  IPR011768 Translation elongation factor P [MF_00141] (1-185)
  IPR011768 Translation elongation factor P [TIGR00038] (3-185)
  IPR012340 Nucleic acid-binding, OB-fold [G3DSA:2.40.50.140] (64-126)
  IPR012340 Nucleic acid-binding, OB-fold [G3DSA:2.40.50.140] (128-186)
  IPR012340 Nucleic acid-binding, OB-fold [SSF50249] (65-126)
  IPR012340 Nucleic acid-binding, OB-fold [SSF50249] (129-185)
  IPR013185 Translation elongation factor, KOW-like [PF08207] (3-60)
  IPR013852 Translation elongation factor P/YeiP, conserved site [PS01275] (150-169)
  IPR014722 Large ribosomal subunit protein uL2, domain 2 [G3DSA:2.30.30.30] (1-63)
  IPR015365 Elongation factor P, C-terminal [PF09285] (129-184)
  IPR015365 Elongation factor P, C-terminal [SM00841] (129-184)
  IPR015365 Elongation factor P, C-terminal [cd05794] (129-184)
  IPR020599 Translation elongation factor P/YeiP [PIRSF005901] (3-185)
  IPR020599 Translation elongation factor P/YeiP [PTHR30053] (3-185)

Foldseek 3Di:
DFPVPDDAQWWFDDPNFTWGFNDKDFDDPVPDAIKMWTFIARLQVRDTDIDMGRHGDDTHTFDKDKFWKFFADDPVAFGWIAGPPVRDIDTDGCCQAPPLNLPDDHRQTKIFIDTPRDTRHIYHPQKDKWFFQDWPAADPVLPVQFWTWTQTPSRDIETDGRRDGHGWIFIAGSVVGYTDGTDDD

Radius of gyration: 20.98 Å; Cα contacts (8 Å, |Δi|>4): 421; chains: 1; bounding box: 56×50×52 Å

Sequence (185 aa):
ATTADFKNGLVLKNEGKLQQIIEFQHVKPGKGPAFVRTKLKDVVTGKTIDKTWNAGVKVETATVDRRDVTYLYNDGTSFIVMDDKTFEQYELSPDAFGDAGRFLLENMRVQVSFHEGEALFGELPVSVDLRVEHTDPGLQGDRSGGTKPATLETGAEIQVPLFIETGNVLKVDTRDGSYLSRVNN

Nearest PDB structures (foldseek):
  6s8z-assembly1_A  TM=1.005E+00  e=4.479E-36  Corynebacterium glutamicum
  1ueb-assembly1_A  TM=8.286E-01  e=1.862E-20  Thermus thermophilus
  6rji-assembly1_A  TM=7.092E-01  e=3.905E-20  Staphylococcus aureus subsp. aureus NCTC 8325
  6rk3-assembly1_A  TM=8.077E-01  e=9.326E-19  Staphylococcus aureus
  1yby-assembly1_B  TM=6.820E-01  e=1.908E-19  Acetivibrio thermocellus

Organism: Corynebacterium glutamicum (strain ATCC 13032 / DSM 20300 / JCM 1318 / BCRC 11384 / CCUG 27702 / LMG 3730 / NBRC 12168 / NCIMB 10025 / NRRL B-2784 / 534) (NCBI:txid196627)

B-factor: mean 30.68, std 6.91, range [21.87, 79.91]